Protein AF-A0A3P8NK07-F1 (afdb_monomer)

Radius of gyration: 82.99 Å; Cα contacts (8 Å, |Δi|>4): 284; chains: 1; bounding box: 138×85×210 Å

Nearest PDB structures (foldseek):
  5mgs-assembly1_A  TM=8.720E-01  e=1.879E-09  Homo sapiens
  2mti-assembly1_A  TM=8.263E-01  e=1.464E-09  Mus musculus
  1egg-assembly1_A  TM=6.324E-01  e=1.035E-06  Homo sapiens

pLDDT: mean 83.72, std 21.36, range [25.91, 98.62]

Solvent-accessible surface area (backbone atoms only — not comparable to full-atom values): 18720 Å² total; per-residue (Å²): 134,85,88,86,79,90,83,89,85,88,85,77,90,77,91,84,83,81,84,87,76,87,83,85,83,82,87,87,88,83,91,82,90,77,90,84,83,88,90,86,90,75,67,64,67,61,49,51,56,52,49,52,52,47,49,52,52,50,51,52,49,50,50,51,51,51,50,50,52,53,53,54,50,50,53,50,54,50,51,53,51,50,52,51,50,51,50,51,52,50,51,52,51,52,51,52,51,51,52,53,51,51,54,49,54,52,51,53,50,52,51,50,53,52,50,52,52,51,51,52,54,52,49,53,52,50,52,53,54,50,54,54,49,52,52,49,52,54,51,53,50,54,51,53,52,53,52,50,53,52,50,54,52,51,53,52,50,52,49,55,53,49,53,51,52,51,50,53,50,50,55,51,50,53,52,48,52,53,52,51,50,51,52,45,47,56,34,31,40,74,55,94,91,41,70,54,73,43,54,39,40,93,87,36,48,74,52,91,70,27,19,34,34,77,46,82,64,57,82,94,65,38,28,28,49,65,55,41,35,53,56,19,44,75,67,77,31,31,35,32,72,75,88,48,71,71,50,46,49,54,52,21,74,71,32,51,57,83,92,55,82,61,37,22,34,37,18,38,30,33,55,93,72,32,49,28,31,76,88,68,48,66,65,85,60,62,86,55,40,74,76,82,63,46,80,63,27,25,31,26,31,24,30,98,67,49,38,43,73,41,59,33,80,47,61,26,32,33,31,26,31,35,76,35,55,87,128

Secondary structure (DSSP, 8-state):
-----------------------------------------SSHHHHHHHHHHHHHHHHHHHHHHHHHHHHHHHHHHHHHHHHHHHHHHHHHHHHHHHHHHHHHHHHHHHHHHHHHHHHHHHHHHHHHHHHHHHHHHHHHHHHHHHHHHHHHHHHHHHHHHHHHHHHHHHHHHHHHHHHHHHHHHHHS-EETTEE---SS-TT-EEETTEEEEEE---GGG-B-HHHHHHHHHHTT-EEPPP-SHHHHHHHHHTSPPTTSS--EEEEEEEETTEEEETTSPBPS-GGGS-S---TTEEEEEETTTEEEEEETTS-BEEEEEEEPP--

Organism: Astatotilapia calliptera (NCBI:txid8154)

Mean predicted aligned error: 16.97 Å

InterPro domains:
  IPR001304 C-type lectin-like [PF00059] (221-322)
  IPR001304 C-type lectin-like [PS50041] (207-321)
  IPR001304 C-type lectin-like [SM00034] (200-321)
  IPR016186 C-type lectin-like/link domain superfamily [G3DSA:3.10.100.10] (193-326)
  IPR016187 C-type lectin fold [SSF56436] (190-324)
  IPR051379 C-type Lectin Receptor Immune Modulators [PTHR46746] (152-325)

Sequence (327 aa):
MYRTKMRKKSCLCQNIYGLNCISICLAPAEFLSDKKSNSRCRHYQQLACCLGTLCIILVLGIIAVSVYHVTSIHEIDETELNQLKENQTTLNAVNRNLTKLNNKLNSDNEDLKRNQTKLTLQMNNLTQVITVLEKNVTNLTAENQNLRGKNEELEAEKKNLTDQIQNMTTSWNELNVSRAQWSIDAYCPKTNNNRMCVVCQTGWLPFQSGCYAINNPKASEQKTWKGAQDDCIGKISDLAVVNNETEKSYISDNSWDSSGNNGYWIGLRVKDGNWKWVDGRNLTKSAWIPGSPTDGQCAISVTNQGFKSVSCSEQNRWICKKKALTL

Structure (mmCIF, N/CA/C/O backbone):
data_AF-A0A3P8NK07-F1
#
_entry.id   AF-A0A3P8NK07-F1
#
loop_
_atom_site.group_PDB
_atom_site.id
_atom_site.type_symbol
_atom_site.label_atom_id
_atom_site.label_alt_id
_atom_site.label_comp_id
_atom_site.label_asym_id
_atom_site.label_entity_id
_atom_site.label_seq_id
_atom_site.pdbx_PDB_ins_code
_atom_site.Cartn_x
_atom_site.Cartn_y
_atom_site.Cartn_z
_atom_site.occupancy
_atom_site.B_iso_or_equiv
_atom_site.auth_seq_id
_atom_site.auth_comp_id
_atom_site.auth_asym_id
_atom_site.auth_atom_id
_atom_site.pdbx_PDB_model_num
ATOM 1 N N . MET A 1 1 ? 40.013 66.547 -126.966 1.00 31.69 1 MET A N 1
ATOM 2 C CA . MET A 1 1 ? 41.332 67.161 -127.208 1.00 31.69 1 MET A CA 1
ATOM 3 C C . MET A 1 1 ? 42.336 66.020 -127.290 1.00 31.69 1 MET A C 1
ATOM 5 O O . MET A 1 1 ? 42.412 65.252 -126.349 1.00 31.69 1 MET A O 1
ATOM 9 N N . TYR A 1 2 ? 42.907 65.854 -128.487 1.00 29.77 2 TYR A N 1
ATOM 10 C CA . TYR A 1 2 ? 43.984 64.958 -128.952 1.00 29.77 2 TYR A CA 1
ATOM 11 C C . TYR A 1 2 ? 44.052 63.514 -128.407 1.00 29.77 2 TYR A C 1
ATOM 13 O O . TYR A 1 2 ? 44.501 63.282 -127.298 1.00 29.77 2 TYR A O 1
ATOM 21 N N . ARG A 1 3 ? 43.461 62.532 -129.121 1.00 28.73 3 ARG A N 1
ATOM 22 C CA . ARG A 1 3 ? 43.968 61.796 -130.327 1.00 28.73 3 ARG A CA 1
ATOM 23 C C . ARG A 1 3 ? 44.887 60.648 -129.874 1.00 28.73 3 ARG A C 1
ATOM 25 O O . ARG A 1 3 ? 45.830 60.904 -129.154 1.00 28.73 3 ARG A O 1
ATOM 32 N N . THR A 1 4 ? 44.723 59.377 -130.242 1.00 32.66 4 THR A N 1
ATOM 33 C CA . THR A 1 4 ? 44.137 58.697 -131.422 1.00 32.66 4 THR A CA 1
ATOM 34 C C . THR A 1 4 ? 44.337 57.183 -131.169 1.00 32.66 4 THR A C 1
ATOM 36 O O . THR A 1 4 ? 45.272 56.837 -130.466 1.00 32.66 4 THR A O 1
ATOM 39 N N . LYS A 1 5 ? 43.641 56.187 -131.722 1.00 33.59 5 LYS A N 1
ATOM 40 C CA . LYS A 1 5 ? 42.434 56.039 -132.544 1.00 33.59 5 LYS A CA 1
ATOM 41 C C . LYS A 1 5 ? 42.245 54.519 -132.697 1.00 33.59 5 LYS A C 1
ATOM 43 O O . LYS A 1 5 ? 43.207 53.801 -132.941 1.00 33.59 5 LYS A O 1
ATOM 48 N N . MET A 1 6 ? 41.008 54.054 -132.557 1.00 30.28 6 MET A N 1
ATOM 49 C CA . MET A 1 6 ? 40.580 52.678 -132.823 1.00 30.28 6 MET A CA 1
ATOM 50 C C . MET A 1 6 ? 40.957 52.185 -134.235 1.00 30.28 6 MET A C 1
ATOM 52 O O . MET A 1 6 ? 40.938 52.984 -135.172 1.00 30.28 6 MET A O 1
ATOM 56 N N . ARG A 1 7 ? 41.015 50.856 -134.428 1.00 34.28 7 ARG A N 1
ATOM 57 C CA . ARG A 1 7 ? 40.018 50.157 -135.271 1.00 34.28 7 ARG A CA 1
ATOM 58 C C . ARG A 1 7 ? 40.027 48.632 -135.092 1.00 34.28 7 ARG A C 1
ATOM 60 O O . ARG A 1 7 ? 41.043 47.971 -135.244 1.00 34.28 7 ARG A O 1
ATOM 67 N N . LYS A 1 8 ? 38.822 48.122 -134.822 1.00 33.59 8 LYS A N 1
ATOM 68 C CA . LYS A 1 8 ? 38.374 46.726 -134.885 1.00 33.59 8 LYS A CA 1
ATOM 69 C C . LYS A 1 8 ? 38.636 46.090 -136.258 1.00 33.59 8 LYS A C 1
ATOM 71 O O . LYS A 1 8 ? 38.416 46.748 -137.274 1.00 33.59 8 LYS A O 1
ATOM 76 N N . LYS A 1 9 ? 38.857 44.773 -136.267 1.00 33.59 9 LYS A N 1
ATOM 77 C CA . LYS A 1 9 ? 38.139 43.843 -137.155 1.00 33.59 9 LYS A CA 1
ATOM 78 C C . LYS A 1 9 ? 37.736 42.607 -136.345 1.00 33.59 9 LYS A C 1
ATOM 80 O O . LYS A 1 9 ? 38.588 41.886 -135.846 1.00 33.59 9 LYS A O 1
ATOM 85 N N . SER A 1 10 ? 36.429 42.420 -136.197 1.00 29.45 10 SER A N 1
ATOM 86 C CA . SER A 1 10 ? 35.802 41.144 -135.845 1.00 29.45 10 SER A CA 1
ATOM 87 C C . SER A 1 10 ? 35.473 40.390 -137.127 1.00 29.45 10 SER A C 1
ATOM 89 O O . SER A 1 10 ? 35.147 41.036 -138.121 1.00 29.45 10 SER A O 1
ATOM 91 N N . CYS A 1 11 ? 35.513 39.061 -137.050 1.00 27.70 11 CYS A N 1
ATOM 92 C CA . CYS A 1 11 ? 34.685 38.043 -137.722 1.00 27.70 11 CYS A CA 1
ATOM 93 C C . CYS A 1 11 ? 35.497 36.740 -137.706 1.00 27.70 11 CYS A C 1
ATOM 95 O O . CYS A 1 11 ? 36.707 36.800 -137.874 1.00 27.70 11 CYS A O 1
ATOM 97 N N . LEU A 1 12 ? 34.955 35.534 -137.626 1.00 26.11 12 LEU A N 1
ATOM 98 C CA . LEU A 1 12 ? 33.700 34.930 -137.171 1.00 26.11 12 LEU A CA 1
ATOM 99 C C . LEU A 1 12 ? 33.911 33.453 -137.547 1.00 26.11 12 LEU A C 1
ATOM 101 O O . LEU A 1 12 ? 34.461 33.206 -138.617 1.00 26.11 12 LEU A O 1
ATOM 105 N N . CYS A 1 13 ? 33.397 32.529 -136.730 1.00 25.91 13 CYS A N 1
ATOM 106 C CA . CYS A 1 13 ? 33.089 31.139 -137.101 1.00 25.91 13 CYS A CA 1
ATOM 107 C C . CYS A 1 13 ? 34.261 30.212 -137.495 1.00 25.91 13 CYS A C 1
ATOM 109 O O . CYS A 1 13 ? 35.259 30.623 -138.060 1.00 25.91 13 CYS A O 1
ATOM 111 N N . GLN A 1 14 ? 34.190 28.897 -137.336 1.00 29.14 14 GLN A N 1
ATOM 112 C CA . GLN A 1 14 ? 33.428 27.995 -136.475 1.00 29.14 14 GLN A CA 1
ATOM 113 C C . GLN A 1 14 ? 34.091 26.634 -136.722 1.00 29.14 14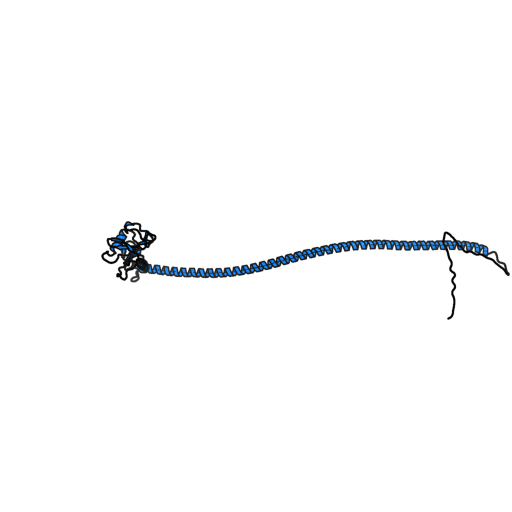 GLN A C 1
ATOM 115 O O . GLN A 1 14 ? 34.306 26.278 -137.871 1.00 29.14 14 GLN A O 1
ATOM 120 N N . ASN A 1 15 ? 34.432 25.943 -135.640 1.00 32.28 15 ASN A N 1
ATOM 121 C CA . ASN A 1 15 ? 34.181 24.528 -135.378 1.00 32.28 15 ASN A CA 1
ATOM 122 C C . ASN A 1 15 ? 34.405 23.457 -136.486 1.00 32.28 15 ASN A C 1
ATOM 124 O O . ASN A 1 15 ? 33.928 23.579 -137.607 1.00 32.28 15 ASN A O 1
ATOM 128 N N . ILE A 1 16 ? 34.896 22.303 -136.005 1.00 32.56 16 ILE A N 1
ATOM 129 C CA . ILE A 1 16 ? 34.606 20.920 -136.437 1.00 32.56 16 ILE A CA 1
ATOM 130 C C . ILE A 1 16 ? 35.770 20.118 -137.083 1.00 32.56 16 ILE A C 1
ATOM 132 O O . ILE A 1 16 ? 36.210 20.389 -138.190 1.00 32.56 16 ILE A O 1
ATOM 136 N N . TYR A 1 17 ? 36.152 19.057 -136.347 1.00 34.88 17 TYR A N 1
ATOM 137 C CA . TYR A 1 17 ? 36.877 17.811 -136.677 1.00 34.88 17 TYR A CA 1
ATOM 138 C C . TYR A 1 17 ? 38.249 17.859 -137.384 1.00 34.88 17 TYR A C 1
ATOM 140 O O . TYR A 1 17 ? 38.332 17.926 -138.602 1.00 34.88 17 TYR A O 1
ATOM 148 N N . GLY A 1 18 ? 39.302 17.560 -136.610 1.00 32.91 18 GLY A N 1
ATOM 149 C CA . GLY A 1 18 ? 40.494 16.851 -137.092 1.00 32.91 18 GLY A CA 1
ATOM 150 C C . GLY A 1 18 ? 41.602 17.701 -137.720 1.00 32.91 18 GLY A C 1
ATOM 151 O O . GLY A 1 18 ? 41.396 18.319 -138.751 1.00 32.91 18 GLY A O 1
ATOM 152 N N . LEU A 1 19 ? 42.798 17.571 -137.130 1.00 35.44 19 LEU A N 1
ATOM 153 C CA . LEU A 1 19 ? 44.128 17.740 -137.736 1.00 35.44 19 LEU A CA 1
ATOM 154 C C . LEU A 1 19 ? 44.501 19.089 -138.388 1.00 35.44 19 LEU A C 1
ATOM 156 O O . LEU A 1 19 ? 43.739 19.728 -139.099 1.00 35.44 19 LEU A O 1
ATOM 160 N N . ASN A 1 20 ? 45.800 19.385 -138.256 1.00 31.23 20 ASN A N 1
ATOM 161 C CA . ASN A 1 20 ? 46.577 20.375 -139.012 1.00 31.23 20 ASN A CA 1
ATOM 162 C C . ASN A 1 20 ? 46.378 21.835 -138.534 1.00 31.23 20 ASN A C 1
ATOM 164 O O . ASN A 1 20 ? 45.367 22.195 -137.958 1.00 31.23 20 ASN A O 1
ATOM 168 N N . CYS A 1 21 ? 47.351 22.737 -138.626 1.00 33.78 21 CYS A N 1
ATOM 169 C CA . CYS A 1 21 ? 48.326 22.872 -139.691 1.00 33.78 21 CYS A CA 1
ATOM 170 C C . CYS A 1 21 ? 49.707 23.274 -139.172 1.00 33.78 21 CYS A C 1
ATOM 172 O O . CYS A 1 21 ? 49.911 24.345 -138.602 1.00 33.78 21 CYS A O 1
ATOM 174 N N . ILE A 1 22 ? 50.667 22.416 -139.500 1.00 37.97 22 ILE A N 1
ATOM 175 C CA . ILE A 1 22 ? 52.021 22.798 -139.884 1.00 37.97 22 ILE A CA 1
ATOM 176 C C . ILE A 1 22 ? 51.903 23.921 -140.921 1.00 37.97 22 ILE A C 1
ATOM 178 O O . ILE A 1 22 ? 51.271 23.729 -141.958 1.00 37.97 22 ILE A O 1
ATOM 182 N N . SER A 1 23 ? 52.510 25.076 -140.655 1.00 31.78 23 SER A N 1
ATOM 183 C CA . SER A 1 23 ? 52.740 26.086 -141.688 1.00 31.78 23 SER A CA 1
ATOM 184 C C . SER A 1 23 ? 54.239 26.184 -141.929 1.00 31.78 23 SER A C 1
ATOM 186 O O . SER A 1 23 ? 54.960 26.972 -141.320 1.00 31.78 23 SER A O 1
ATOM 188 N N . ILE A 1 24 ? 54.697 25.268 -142.780 1.00 33.59 24 ILE A N 1
ATOM 189 C CA . ILE A 1 24 ? 55.920 25.379 -143.566 1.00 33.59 24 ILE A CA 1
ATOM 190 C C . ILE A 1 24 ? 55.559 26.263 -144.758 1.00 33.59 24 ILE A C 1
ATOM 192 O O . ILE A 1 24 ? 54.648 25.915 -145.503 1.00 33.59 24 ILE A O 1
ATOM 196 N N . CYS A 1 25 ? 56.302 27.344 -144.983 1.00 28.20 25 CYS A N 1
ATOM 197 C CA . CYS A 1 25 ? 56.352 27.995 -146.289 1.00 28.20 25 CYS A CA 1
ATOM 198 C C . CYS A 1 25 ? 57.812 28.260 -146.659 1.00 28.20 25 CYS A C 1
ATOM 200 O O . CYS A 1 25 ? 58.529 28.993 -145.980 1.00 28.20 25 CYS A O 1
ATOM 202 N N . LEU A 1 26 ? 58.226 27.604 -147.739 1.00 29.30 26 LEU A N 1
ATOM 203 C CA . LEU A 1 26 ? 59.499 27.727 -148.437 1.00 29.30 26 LEU A CA 1
ATOM 204 C C . LEU A 1 26 ? 59.388 28.770 -149.561 1.00 29.30 26 LEU A C 1
ATOM 206 O O . LEU A 1 26 ? 58.441 28.693 -150.338 1.00 29.30 26 LEU A O 1
ATOM 210 N N . ALA A 1 27 ? 60.452 29.581 -149.694 1.00 35.19 27 ALA A N 1
ATOM 211 C CA . ALA A 1 27 ? 61.064 30.083 -150.944 1.00 35.19 27 ALA A CA 1
ATOM 212 C C . ALA A 1 27 ? 60.259 31.099 -151.811 1.00 35.19 27 ALA A C 1
ATOM 214 O O . ALA A 1 27 ? 59.040 31.153 -151.684 1.00 35.19 27 ALA A O 1
ATOM 215 N N . PRO A 1 28 ? 60.894 31.905 -152.708 1.00 45.16 28 PRO A N 1
ATOM 216 C CA . PRO A 1 28 ? 62.184 31.671 -153.375 1.00 45.16 28 PRO A CA 1
ATOM 217 C C . PRO A 1 28 ? 63.163 32.867 -153.478 1.00 45.16 28 PRO A C 1
ATOM 219 O O . PRO A 1 28 ? 62.985 33.923 -152.882 1.00 45.16 28 PRO A O 1
ATOM 222 N N . ALA A 1 29 ? 64.258 32.584 -154.189 1.00 31.56 29 ALA A N 1
ATOM 223 C CA . ALA A 1 29 ? 65.534 33.280 -154.327 1.00 31.56 29 ALA A CA 1
ATOM 224 C C . ALA A 1 29 ? 65.579 34.454 -155.328 1.00 31.56 29 ALA A C 1
ATOM 226 O O . ALA A 1 29 ? 64.783 34.483 -156.256 1.00 31.56 29 ALA A O 1
ATOM 227 N N . GLU A 1 30 ? 66.612 35.305 -155.195 1.00 29.86 30 GLU A N 1
ATOM 228 C CA . GLU A 1 30 ? 67.477 35.859 -156.271 1.00 29.86 30 GLU A CA 1
ATOM 229 C C . GLU A 1 30 ? 68.719 36.527 -155.614 1.00 29.86 30 GLU A C 1
ATOM 231 O O . GLU A 1 30 ? 68.569 37.298 -154.671 1.00 29.86 30 GLU A O 1
ATOM 236 N N . PHE A 1 31 ? 69.945 35.995 -155.792 1.00 28.88 31 PHE A N 1
ATOM 237 C CA . PHE A 1 31 ? 71.015 36.389 -156.752 1.00 28.88 31 PHE A CA 1
ATOM 238 C C . PHE A 1 31 ? 71.551 37.829 -156.523 1.00 28.88 31 PHE A C 1
ATOM 240 O O . PHE A 1 31 ? 70.792 38.780 -156.604 1.00 28.88 31 PHE A O 1
ATOM 247 N N . LEU A 1 32 ? 72.820 38.098 -156.169 1.00 28.72 32 LEU A N 1
ATOM 248 C CA . LEU A 1 32 ? 74.097 37.828 -156.865 1.00 28.72 32 LEU A CA 1
ATOM 249 C C . LEU A 1 32 ? 75.285 37.966 -155.876 1.00 28.72 32 LEU A C 1
ATOM 251 O O . LEU A 1 32 ? 75.319 38.924 -155.114 1.00 28.72 32 LEU A O 1
ATOM 255 N N . SER A 1 33 ? 76.210 36.992 -155.829 1.00 34.22 33 SER A N 1
ATOM 256 C CA . SER A 1 33 ? 77.606 37.058 -156.350 1.00 34.22 33 SER A CA 1
ATOM 257 C C . SER A 1 33 ? 78.591 37.621 -155.303 1.00 34.22 33 SER A C 1
ATOM 259 O O . SER A 1 33 ? 78.265 38.566 -154.608 1.00 34.22 33 SER A O 1
ATOM 261 N N . ASP A 1 34 ? 79.806 37.122 -155.069 1.00 33.38 34 ASP A N 1
ATOM 262 C CA . ASP A 1 34 ? 80.769 36.386 -155.896 1.00 33.38 34 ASP A CA 1
ATOM 263 C C . ASP A 1 34 ? 81.844 35.723 -154.989 1.00 33.38 34 ASP A C 1
ATOM 265 O O . ASP A 1 34 ? 82.076 36.233 -153.898 1.00 33.38 34 ASP A O 1
ATOM 269 N N . LYS A 1 35 ? 82.537 34.682 -155.505 1.00 37.25 35 LYS A N 1
ATOM 270 C CA . LYS A 1 35 ? 83.959 34.273 -155.276 1.00 37.25 35 LYS A CA 1
ATOM 271 C C . LYS A 1 35 ? 84.512 34.183 -153.841 1.00 37.25 35 LYS A C 1
ATOM 273 O O . LYS A 1 35 ? 84.359 35.064 -153.022 1.00 37.25 35 LYS A O 1
ATOM 278 N N . LYS A 1 36 ? 85.384 33.257 -153.445 1.00 35.47 36 LYS A N 1
ATOM 279 C CA . LYS A 1 36 ? 86.287 32.222 -154.002 1.00 35.47 36 LYS A CA 1
ATOM 280 C C . LYS A 1 36 ? 86.897 31.661 -152.690 1.00 35.47 36 LYS A C 1
ATOM 282 O O . LYS A 1 36 ? 87.102 32.424 -151.759 1.00 35.47 36 LYS A O 1
ATOM 287 N N . SER A 1 37 ? 87.245 30.406 -152.469 1.00 32.84 37 SER A N 1
ATOM 288 C CA . SER A 1 37 ? 88.205 29.606 -153.207 1.00 32.84 37 SER A CA 1
ATOM 289 C C . SER A 1 37 ? 88.425 28.320 -152.408 1.00 32.84 37 SER A C 1
ATOM 291 O O . SER A 1 37 ? 88.439 28.304 -151.182 1.00 32.84 37 SER A O 1
ATOM 293 N N . ASN A 1 38 ? 88.659 27.274 -153.175 1.00 35.78 38 ASN A N 1
ATOM 294 C CA . ASN A 1 38 ? 88.956 25.894 -152.858 1.00 35.78 38 ASN A CA 1
ATOM 295 C C . ASN A 1 38 ? 90.268 25.670 -152.061 1.00 35.78 38 ASN A C 1
ATOM 297 O O . ASN A 1 38 ? 91.251 26.387 -152.254 1.00 35.78 38 ASN A O 1
ATOM 301 N N . SER A 1 39 ? 90.282 24.569 -151.294 1.00 35.44 39 SER A N 1
ATOM 302 C CA . SER A 1 39 ? 91.393 23.618 -151.059 1.00 35.44 39 SER A CA 1
ATOM 303 C C . SER A 1 39 ? 91.834 23.382 -149.599 1.00 35.44 39 SER A C 1
ATOM 305 O O . SER A 1 39 ? 92.658 24.093 -149.027 1.00 35.44 39 SER A O 1
ATOM 307 N N . ARG A 1 40 ? 91.336 22.275 -149.024 1.00 39.72 40 ARG A N 1
ATOM 308 C CA . ARG A 1 40 ? 92.156 21.185 -148.446 1.00 39.72 40 ARG A CA 1
ATOM 309 C C . ARG A 1 40 ? 91.257 20.025 -147.993 1.00 39.72 40 ARG A C 1
ATOM 311 O O . ARG A 1 40 ? 90.775 19.960 -146.868 1.00 39.72 40 ARG A O 1
ATOM 318 N N . CYS A 1 41 ? 91.031 19.110 -148.931 1.00 50.84 41 CYS A N 1
ATOM 319 C CA . CYS A 1 41 ? 90.264 17.878 -148.799 1.00 50.84 41 CYS A CA 1
ATOM 320 C C . CYS A 1 41 ? 91.224 16.705 -148.517 1.00 50.84 41 CYS A C 1
ATOM 322 O O . CYS A 1 41 ? 91.999 16.346 -149.400 1.00 50.84 41 CYS A O 1
ATOM 324 N N . ARG A 1 42 ? 91.206 16.159 -147.288 1.00 49.91 42 ARG A N 1
ATOM 325 C CA . ARG A 1 42 ? 91.545 14.749 -146.952 1.00 49.91 42 ARG A CA 1
ATOM 326 C C . ARG A 1 42 ? 91.405 14.410 -145.461 1.00 49.91 42 ARG A C 1
ATOM 328 O O . ARG A 1 42 ? 91.187 13.252 -145.141 1.00 49.91 42 ARG A O 1
ATOM 335 N N . HIS A 1 43 ? 91.433 15.394 -144.557 1.00 51.19 43 HIS A N 1
ATOM 336 C CA . HIS A 1 43 ? 91.249 15.155 -143.112 1.00 51.19 43 HIS A CA 1
ATOM 337 C C . HIS A 1 43 ? 89.784 15.233 -142.634 1.00 51.19 43 HIS A C 1
ATOM 339 O O . HIS A 1 43 ? 89.431 14.619 -141.632 1.00 51.19 43 HIS A O 1
ATOM 345 N N . TYR A 1 44 ? 88.900 15.918 -143.369 1.00 52.00 44 TYR A N 1
ATOM 346 C CA . TYR A 1 44 ? 87.518 16.187 -142.933 1.00 52.00 44 TYR A CA 1
ATOM 347 C C . TYR A 1 44 ? 86.576 14.967 -143.011 1.00 52.00 44 TYR A C 1
ATOM 349 O O . TYR A 1 44 ? 85.582 14.896 -142.295 1.00 52.00 44 TYR A O 1
ATOM 357 N N . GLN A 1 45 ? 86.898 13.973 -143.846 1.00 54.47 45 GLN A N 1
ATOM 358 C CA . GLN A 1 45 ? 86.040 12.804 -144.089 1.00 54.47 45 GLN A CA 1
ATOM 359 C C . GLN A 1 45 ? 86.159 11.739 -142.978 1.00 54.47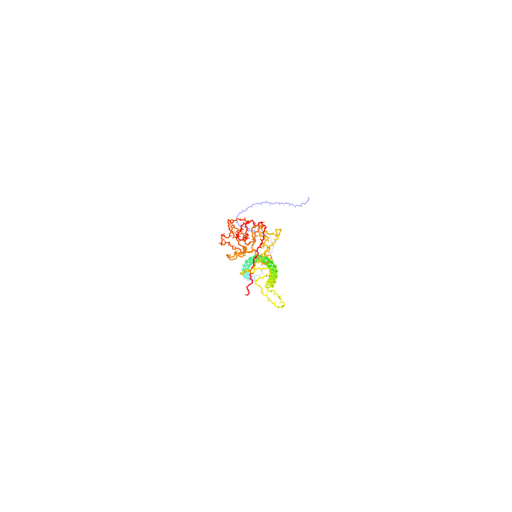 45 GLN A C 1
ATOM 361 O O . GLN A 1 45 ? 85.164 11.122 -142.611 1.00 54.47 45 GLN A O 1
ATOM 366 N N . GLN A 1 46 ? 87.343 11.592 -142.368 1.00 54.78 46 GLN A N 1
ATOM 367 C CA . GLN A 1 46 ? 87.523 10.826 -141.125 1.00 54.78 46 GLN A CA 1
ATOM 368 C C . GLN A 1 46 ? 86.933 11.567 -139.917 1.00 54.78 46 GLN A C 1
ATOM 370 O O . GLN A 1 46 ? 86.330 10.942 -139.050 1.00 54.78 46 GLN A O 1
ATOM 375 N N . LEU A 1 47 ? 87.024 12.902 -139.893 1.00 56.81 47 LEU A N 1
ATOM 376 C CA . LEU A 1 47 ? 86.412 13.729 -138.849 1.00 56.81 47 LEU A CA 1
ATOM 377 C C . LEU A 1 47 ? 84.879 13.604 -138.835 1.00 56.81 47 LEU A C 1
ATOM 379 O O . LEU A 1 47 ? 84.307 13.475 -137.760 1.00 56.81 47 LEU A O 1
ATOM 383 N N . ALA A 1 48 ? 84.212 13.565 -139.994 1.00 61.28 48 ALA A N 1
ATOM 384 C CA . ALA A 1 48 ? 82.750 13.482 -140.085 1.00 61.28 48 ALA A CA 1
ATOM 385 C C . ALA A 1 48 ? 82.159 12.129 -139.625 1.00 61.28 48 ALA A C 1
ATOM 387 O O . ALA A 1 48 ? 81.149 12.119 -138.923 1.00 61.28 48 ALA A O 1
ATOM 388 N N . CYS A 1 49 ? 82.791 10.991 -139.951 1.00 60.22 49 CYS A N 1
ATOM 389 C CA . CYS A 1 49 ? 82.375 9.678 -139.430 1.00 60.22 49 CYS A CA 1
ATOM 390 C C . CYS A 1 49 ? 82.630 9.556 -137.924 1.00 60.22 49 CYS A C 1
ATOM 392 O O . CYS A 1 49 ? 81.765 9.060 -137.206 1.00 60.22 49 CYS A O 1
ATOM 394 N N . CYS A 1 50 ? 83.773 10.053 -137.441 1.00 62.91 50 CYS A N 1
ATOM 395 C CA . CYS A 1 50 ? 84.082 10.073 -136.013 1.00 62.91 50 CYS A CA 1
ATOM 396 C C . CYS A 1 50 ? 83.147 11.000 -135.229 1.00 62.91 50 CYS A C 1
ATOM 398 O O . CYS A 1 50 ? 82.771 10.655 -134.119 1.00 62.91 50 CYS A O 1
ATOM 400 N N . LEU A 1 51 ? 82.732 12.139 -135.796 1.00 67.25 51 LEU A N 1
ATOM 401 C CA . LEU A 1 51 ? 81.764 13.062 -135.189 1.00 67.25 51 LEU A CA 1
ATOM 402 C C . LEU A 1 51 ? 80.345 12.477 -135.154 1.00 67.25 51 LEU A C 1
ATOM 404 O O . LEU A 1 51 ? 79.643 12.653 -134.163 1.00 67.25 51 LEU A O 1
ATOM 408 N N . GLY A 1 52 ? 79.928 11.752 -136.197 1.00 72.81 52 GLY A N 1
ATOM 409 C CA . GLY A 1 52 ? 78.629 11.073 -136.231 1.00 72.81 52 GLY A CA 1
ATOM 410 C C . GLY A 1 52 ? 78.528 9.937 -135.211 1.00 72.81 52 GLY A C 1
ATOM 411 O O . GLY A 1 52 ? 77.537 9.846 -134.486 1.00 72.81 52 GLY A O 1
ATOM 412 N N . THR A 1 53 ? 79.570 9.108 -135.092 1.00 73.00 53 THR A N 1
ATOM 413 C CA . THR A 1 53 ? 79.625 8.059 -134.063 1.00 73.00 53 THR A CA 1
ATOM 414 C C . THR A 1 53 ? 79.766 8.649 -132.663 1.00 73.00 53 THR A C 1
ATOM 416 O O . THR A 1 53 ? 79.102 8.164 -131.750 1.00 73.00 53 THR A O 1
ATOM 419 N N . LEU A 1 54 ? 80.522 9.742 -132.492 1.00 78.12 54 LEU A N 1
ATOM 420 C CA . LEU A 1 54 ? 80.556 10.499 -131.236 1.00 78.12 54 LEU A CA 1
ATOM 421 C C . LEU A 1 54 ? 79.173 11.022 -130.854 1.00 78.12 54 LEU A C 1
ATOM 423 O O . LEU A 1 54 ? 78.777 10.857 -129.709 1.00 78.12 54 LEU A O 1
ATOM 427 N N . CYS A 1 55 ? 78.418 11.605 -131.786 1.00 77.94 55 CYS A N 1
ATOM 428 C CA . CYS A 1 55 ? 77.063 12.083 -131.511 1.00 77.94 55 CYS A CA 1
ATOM 429 C C . CYS A 1 55 ? 76.126 10.949 -131.085 1.00 77.94 55 CYS A C 1
ATOM 431 O O . CYS A 1 55 ? 75.372 11.122 -130.136 1.00 77.94 55 CYS A O 1
ATOM 433 N N . ILE A 1 56 ? 76.183 9.779 -131.729 1.00 80.62 56 ILE A N 1
ATOM 434 C CA . ILE A 1 56 ? 75.345 8.632 -131.342 1.00 80.62 56 ILE A CA 1
ATOM 435 C C . ILE A 1 56 ? 75.746 8.103 -129.959 1.00 80.62 56 ILE A C 1
ATOM 437 O O . ILE A 1 56 ? 74.875 7.848 -129.132 1.00 80.62 56 ILE A O 1
ATOM 441 N N . ILE A 1 57 ? 77.046 7.993 -129.673 1.00 81.94 57 ILE A N 1
ATOM 442 C CA . ILE A 1 57 ? 77.546 7.567 -128.358 1.00 81.94 57 ILE A CA 1
ATOM 443 C C . ILE A 1 57 ? 77.162 8.584 -127.276 1.00 81.94 57 ILE A C 1
ATOM 445 O O . ILE A 1 57 ? 76.737 8.191 -126.194 1.00 81.94 57 ILE A O 1
ATOM 449 N N . LEU A 1 58 ? 77.249 9.884 -127.569 1.00 83.94 58 LEU A N 1
ATOM 450 C CA . LEU A 1 58 ? 76.836 10.948 -126.655 1.00 83.94 58 LEU A CA 1
ATOM 451 C C . LEU A 1 58 ? 75.328 10.926 -126.407 1.00 83.94 58 LEU A C 1
ATOM 453 O O . LEU A 1 58 ? 74.909 11.037 -125.263 1.00 83.94 58 LEU A O 1
ATOM 457 N N . VAL A 1 59 ? 74.508 10.733 -127.441 1.00 83.31 59 VAL A N 1
ATOM 458 C CA . VAL A 1 59 ? 73.048 10.637 -127.293 1.00 83.31 59 VAL A CA 1
ATOM 459 C C . VAL A 1 59 ? 72.659 9.391 -126.500 1.00 83.31 59 VAL A C 1
ATOM 461 O O . VAL A 1 59 ? 71.849 9.494 -125.584 1.00 83.31 59 VAL A O 1
ATOM 464 N N . LEU A 1 60 ? 73.261 8.231 -126.774 1.00 84.31 60 LEU A N 1
ATOM 465 C CA . LEU A 1 60 ? 73.026 7.013 -125.992 1.00 84.31 60 LEU A CA 1
ATOM 466 C C . LEU A 1 60 ? 73.512 7.160 -124.545 1.00 84.31 60 LEU A C 1
ATOM 468 O O . LEU A 1 60 ? 72.831 6.705 -123.632 1.00 84.31 60 LEU A O 1
ATOM 472 N N . GLY A 1 61 ? 74.638 7.843 -124.326 1.00 84.00 61 GLY A N 1
ATOM 473 C CA . GLY A 1 61 ? 75.136 8.187 -122.996 1.00 84.00 61 GLY A CA 1
ATOM 474 C C . GLY A 1 61 ? 74.183 9.114 -122.241 1.00 84.00 61 GLY A C 1
ATOM 475 O O . GLY A 1 61 ? 73.866 8.848 -121.088 1.00 84.00 61 GLY A O 1
ATOM 476 N N . ILE A 1 62 ? 73.655 10.151 -122.896 1.00 83.88 62 ILE A N 1
ATOM 477 C CA . ILE A 1 62 ? 72.662 11.063 -122.312 1.00 83.88 62 ILE A CA 1
ATOM 478 C C . ILE A 1 62 ? 71.367 10.318 -121.991 1.00 83.88 62 ILE A C 1
ATOM 480 O O . ILE A 1 62 ? 70.824 10.511 -120.909 1.00 83.88 62 ILE A O 1
ATOM 484 N N . ILE A 1 63 ? 70.877 9.454 -122.884 1.00 83.88 63 ILE A N 1
ATOM 485 C CA . ILE A 1 63 ? 69.676 8.646 -122.636 1.00 83.88 63 ILE A CA 1
ATOM 486 C C . ILE A 1 63 ? 69.916 7.689 -121.466 1.00 83.88 63 ILE A C 1
ATOM 488 O O . ILE A 1 63 ? 69.082 7.628 -120.572 1.00 83.88 63 ILE A O 1
ATOM 492 N N . ALA A 1 64 ? 71.058 7.000 -121.414 1.00 84.06 64 ALA A N 1
ATOM 493 C CA . ALA A 1 64 ? 71.397 6.100 -120.313 1.00 84.06 64 ALA A CA 1
ATOM 494 C C . ALA A 1 64 ? 71.495 6.840 -118.970 1.00 84.06 64 ALA A C 1
ATOM 496 O O . ALA A 1 64 ? 70.934 6.385 -117.978 1.00 84.06 64 ALA A O 1
ATOM 497 N N . VAL A 1 65 ? 72.141 8.010 -118.948 1.00 85.56 65 VAL A N 1
ATOM 498 C CA . VAL A 1 65 ? 72.233 8.881 -117.764 1.00 85.56 65 VAL A CA 1
ATOM 499 C C . VAL A 1 65 ? 70.856 9.406 -117.357 1.00 85.56 65 VAL A C 1
ATOM 501 O O . VAL A 1 65 ? 70.521 9.405 -116.177 1.00 85.56 65 VAL A O 1
ATOM 504 N N . SER A 1 66 ? 70.02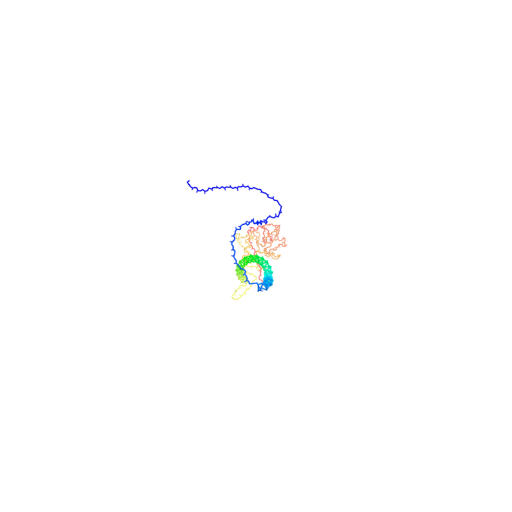7 9.804 -118.322 1.00 82.62 66 SER A N 1
ATOM 505 C CA . SER A 1 66 ? 68.665 10.282 -118.062 1.00 82.62 66 SER A CA 1
ATOM 506 C C . SER A 1 66 ? 67.783 9.169 -117.499 1.00 82.62 66 SER A C 1
ATOM 508 O O . SER A 1 66 ? 67.072 9.396 -116.527 1.00 82.62 66 SER A O 1
ATOM 510 N N . VAL A 1 67 ? 67.858 7.957 -118.058 1.00 84.31 67 VAL A N 1
ATOM 511 C CA . VAL A 1 67 ? 67.136 6.783 -117.551 1.00 84.31 67 VAL A CA 1
ATOM 512 C C . VAL A 1 67 ? 67.619 6.430 -116.148 1.00 84.31 67 VAL A C 1
ATOM 514 O O . VAL A 1 67 ? 66.781 6.281 -115.271 1.00 84.31 67 VAL A O 1
ATOM 517 N N . TYR A 1 68 ? 68.934 6.390 -115.909 1.00 82.19 68 TYR A N 1
ATOM 518 C CA . TYR A 1 68 ? 69.509 6.119 -114.589 1.00 82.19 68 TYR A CA 1
ATOM 519 C C . TYR A 1 68 ? 69.045 7.133 -113.534 1.00 82.19 68 TYR A C 1
ATOM 521 O O . TYR A 1 68 ? 68.588 6.743 -112.463 1.00 82.19 68 TYR A O 1
ATOM 529 N N . HIS A 1 69 ? 69.089 8.433 -113.844 1.00 81.12 69 HIS A N 1
ATOM 530 C CA . HIS A 1 69 ? 68.596 9.463 -112.929 1.00 81.12 69 HIS A CA 1
ATOM 531 C C . HIS A 1 69 ? 67.093 9.340 -112.671 1.00 81.12 69 HIS A C 1
ATOM 533 O O . HIS A 1 69 ? 66.682 9.445 -111.521 1.00 81.12 69 HIS A O 1
ATOM 539 N N . VAL A 1 70 ? 66.276 9.082 -113.697 1.00 81.44 70 VAL A N 1
ATOM 540 C CA . VAL A 1 70 ? 64.827 8.895 -113.522 1.00 81.44 70 VAL A CA 1
ATOM 541 C C . VAL A 1 70 ? 64.529 7.655 -112.678 1.00 81.44 70 VAL A C 1
ATOM 543 O O . VAL A 1 70 ? 63.702 7.737 -111.777 1.00 81.44 70 VAL A O 1
ATOM 546 N N . THR A 1 71 ? 65.216 6.532 -112.904 1.00 78.81 71 THR A N 1
ATOM 547 C CA . THR A 1 71 ? 65.008 5.307 -112.119 1.00 78.81 71 THR A CA 1
ATOM 548 C C . THR A 1 71 ? 65.486 5.453 -110.677 1.00 78.81 71 THR A C 1
ATOM 550 O O . THR A 1 71 ? 64.762 5.056 -109.775 1.00 78.81 71 THR A O 1
ATOM 553 N N . SER A 1 72 ? 66.647 6.073 -110.433 1.00 76.31 72 SER A N 1
ATOM 554 C CA . SER A 1 72 ? 67.155 6.283 -109.068 1.00 76.31 72 SER A CA 1
ATOM 555 C C . SER A 1 72 ? 66.339 7.312 -108.281 1.00 76.31 72 SER A C 1
ATOM 557 O O . SER A 1 72 ? 66.145 7.138 -107.084 1.00 76.31 72 SER A O 1
ATOM 559 N N . ILE A 1 73 ? 65.834 8.369 -108.930 1.00 76.06 73 ILE A N 1
ATOM 560 C CA . ILE A 1 73 ? 64.902 9.315 -108.292 1.00 76.06 73 ILE A CA 1
ATOM 561 C C . ILE A 1 73 ? 63.577 8.613 -107.977 1.00 76.06 73 ILE A C 1
ATOM 563 O O . ILE A 1 73 ? 63.056 8.774 -106.879 1.00 76.06 73 ILE A O 1
ATOM 567 N N . HIS A 1 74 ? 63.062 7.790 -108.897 1.00 79.25 74 HIS A N 1
ATOM 568 C CA . HIS A 1 74 ? 61.829 7.039 -108.670 1.00 79.25 74 HIS A CA 1
ATOM 569 C C . HIS A 1 74 ? 61.953 6.050 -107.499 1.00 79.25 74 HIS A C 1
ATOM 571 O O . HIS A 1 74 ? 61.026 5.943 -106.703 1.00 79.25 74 HIS A O 1
ATOM 577 N N . GLU A 1 75 ? 63.105 5.390 -107.355 1.00 76.50 75 GLU A N 1
ATOM 578 C CA . GLU A 1 75 ? 63.393 4.453 -106.261 1.00 76.50 75 GLU A CA 1
ATOM 579 C C . GLU A 1 75 ? 63.488 5.160 -104.889 1.00 76.50 75 GLU A C 1
ATOM 581 O O . GLU A 1 75 ? 62.994 4.639 -103.885 1.00 76.50 75 GLU A O 1
ATOM 586 N N . ILE A 1 76 ? 64.042 6.382 -104.835 1.00 78.31 76 ILE A N 1
ATOM 587 C CA . ILE A 1 76 ? 64.058 7.218 -103.617 1.00 78.31 76 ILE A CA 1
ATOM 588 C C . ILE A 1 76 ? 62.637 7.687 -103.256 1.00 78.31 76 ILE A C 1
ATOM 590 O O . ILE A 1 76 ? 62.211 7.489 -102.116 1.00 78.31 76 ILE A O 1
ATOM 594 N N . ASP A 1 77 ? 61.883 8.226 -104.222 1.00 82.38 77 ASP A N 1
ATOM 595 C CA . ASP A 1 77 ? 60.496 8.678 -104.020 1.00 82.38 77 ASP A CA 1
ATOM 596 C C . ASP A 1 77 ? 59.579 7.522 -103.574 1.00 82.38 77 ASP A C 1
ATOM 598 O O . ASP A 1 77 ? 58.712 7.696 -102.714 1.00 82.38 77 ASP A O 1
ATOM 602 N N . GLU A 1 78 ? 59.769 6.315 -104.118 1.00 85.62 78 GLU A N 1
ATOM 603 C CA . GLU A 1 78 ? 59.008 5.123 -103.732 1.00 85.62 78 GLU A CA 1
ATOM 604 C C . GLU A 1 78 ? 59.341 4.666 -102.302 1.00 85.62 78 GLU A C 1
ATOM 606 O O . GLU A 1 78 ? 58.443 4.280 -101.545 1.00 85.62 78 GLU A O 1
ATOM 611 N N . THR A 1 79 ? 60.608 4.770 -101.890 1.00 86.56 79 THR A N 1
ATOM 612 C CA . THR A 1 79 ? 61.051 4.421 -100.532 1.00 86.56 79 THR A CA 1
ATOM 613 C C . THR A 1 79 ? 60.481 5.385 -99.487 1.00 86.56 79 THR A C 1
ATOM 615 O O . THR A 1 79 ? 59.918 4.935 -98.483 1.00 86.56 79 THR A O 1
ATOM 618 N N . GLU A 1 80 ? 60.549 6.700 -99.728 1.00 89.38 80 GLU A N 1
ATOM 619 C CA . GLU A 1 80 ? 59.946 7.712 -98.845 1.00 89.38 80 GLU A CA 1
ATOM 620 C C . GLU A 1 80 ? 58.418 7.569 -98.780 1.00 89.38 80 GLU A C 1
ATOM 622 O O . GLU A 1 80 ? 57.824 7.627 -97.698 1.00 89.38 80 GLU A O 1
ATOM 627 N N . LEU A 1 81 ? 57.769 7.297 -99.917 1.00 89.44 81 LEU A N 1
ATOM 628 C CA . LEU A 1 81 ? 56.330 7.046 -99.979 1.00 89.44 81 LEU A CA 1
ATOM 629 C C . LEU A 1 81 ? 55.926 5.808 -99.164 1.00 89.44 81 LEU A C 1
ATOM 631 O O . LEU A 1 81 ? 54.886 5.823 -98.498 1.00 89.44 81 LEU A O 1
ATOM 635 N N . ASN A 1 82 ? 56.725 4.741 -99.198 1.00 88.88 82 ASN A N 1
ATOM 636 C CA . ASN A 1 82 ? 56.468 3.527 -98.424 1.00 88.88 82 ASN A CA 1
ATOM 637 C C . ASN A 1 82 ? 56.661 3.758 -96.915 1.00 88.88 82 ASN A C 1
ATOM 639 O O . ASN A 1 82 ? 55.791 3.364 -96.136 1.00 88.88 82 ASN A O 1
ATOM 643 N N . GLN A 1 83 ? 57.700 4.492 -96.496 1.00 92.75 83 GLN A N 1
ATOM 644 C CA . GLN A 1 83 ? 57.882 4.888 -95.090 1.00 92.75 83 GLN A CA 1
ATOM 645 C C . GLN A 1 83 ? 56.748 5.791 -94.583 1.00 92.75 83 GLN A C 1
ATOM 647 O O . GLN A 1 83 ? 56.234 5.600 -93.479 1.00 92.75 83 GLN A O 1
ATOM 652 N N . LEU A 1 84 ? 56.302 6.758 -95.392 1.00 92.38 84 LEU A N 1
ATOM 653 C CA . LEU A 1 84 ? 55.163 7.616 -95.058 1.00 92.38 84 LEU A CA 1
ATOM 654 C C . LEU A 1 84 ? 53.864 6.812 -94.918 1.00 92.38 84 LEU A C 1
ATOM 656 O O . LEU A 1 84 ? 53.083 7.069 -93.999 1.00 92.38 84 LEU A O 1
ATOM 660 N N . LYS A 1 85 ? 53.642 5.807 -95.775 1.00 93.56 85 LYS A N 1
ATOM 661 C CA . LYS A 1 85 ? 52.503 4.883 -95.644 1.00 93.56 85 LYS A CA 1
ATOM 662 C C . LYS A 1 85 ? 52.576 4.082 -94.343 1.00 93.56 85 LYS A C 1
ATOM 664 O O . LYS A 1 85 ? 51.573 4.020 -93.631 1.00 93.56 85 LYS A O 1
ATOM 669 N N . GLU A 1 86 ? 53.730 3.518 -93.990 1.00 94.12 86 GLU A N 1
ATOM 670 C CA . GLU A 1 86 ? 53.909 2.785 -92.726 1.00 94.12 86 GLU A CA 1
ATOM 671 C C . GLU A 1 86 ? 53.670 3.681 -91.505 1.00 94.12 86 GLU A C 1
ATOM 673 O O . GLU A 1 86 ? 52.895 3.326 -90.608 1.00 94.12 86 GLU A O 1
ATOM 678 N N . ASN A 1 87 ? 54.231 4.890 -91.504 1.00 94.62 87 ASN A N 1
ATOM 679 C CA . ASN A 1 87 ? 54.005 5.879 -90.452 1.00 94.62 87 ASN A CA 1
ATOM 680 C C . ASN A 1 87 ? 52.523 6.254 -90.334 1.00 94.62 87 ASN A C 1
ATOM 682 O O . ASN A 1 87 ? 51.982 6.277 -89.227 1.00 94.62 87 ASN A O 1
ATOM 686 N N . GLN A 1 88 ? 51.829 6.464 -91.457 1.00 95.62 88 GLN A N 1
ATOM 687 C CA . GLN A 1 88 ? 50.392 6.734 -91.457 1.00 95.62 88 GLN A CA 1
ATOM 688 C C . GLN A 1 88 ? 49.594 5.556 -90.882 1.00 95.62 88 GLN A C 1
ATOM 690 O O . GLN A 1 88 ? 48.650 5.765 -90.116 1.00 95.62 88 GLN A O 1
ATOM 695 N N . THR A 1 89 ? 49.955 4.310 -91.211 1.00 95.56 89 THR A N 1
ATOM 696 C CA . THR A 1 89 ? 49.283 3.127 -90.646 1.00 95.56 89 THR A CA 1
ATOM 697 C C . THR A 1 89 ? 49.519 2.987 -89.143 1.00 95.56 89 THR A C 1
ATOM 699 O O . THR A 1 89 ? 48.565 2.728 -88.403 1.00 95.56 89 THR A O 1
ATOM 702 N N . THR A 1 90 ? 50.743 3.245 -88.680 1.00 96.06 90 THR A N 1
ATOM 703 C CA . THR A 1 90 ? 51.110 3.231 -87.259 1.00 96.06 90 THR A CA 1
ATOM 704 C C . THR A 1 90 ? 50.364 4.323 -86.497 1.00 96.06 90 THR A C 1
ATOM 706 O O . THR A 1 90 ? 49.730 4.042 -85.479 1.00 96.06 90 THR A O 1
ATOM 709 N N . LEU A 1 91 ? 50.339 5.549 -87.027 1.00 96.69 91 LEU A N 1
ATOM 710 C CA . LEU A 1 91 ? 49.595 6.671 -86.455 1.00 96.69 91 LEU A CA 1
ATOM 711 C C . LEU A 1 91 ? 48.096 6.359 -86.363 1.00 96.69 91 LEU A C 1
ATOM 713 O O . LEU A 1 91 ? 47.475 6.576 -85.323 1.00 96.69 91 LEU A O 1
ATOM 717 N N . ASN A 1 92 ? 47.519 5.775 -87.415 1.00 96.06 92 ASN A N 1
ATOM 718 C CA . ASN A 1 92 ? 46.122 5.345 -87.417 1.00 96.06 92 ASN A CA 1
ATOM 719 C C . ASN A 1 92 ? 45.850 4.270 -86.348 1.00 96.06 92 ASN A C 1
ATOM 721 O O . ASN A 1 92 ? 44.801 4.301 -85.701 1.00 96.06 92 ASN A O 1
ATOM 725 N N . ALA A 1 93 ? 46.772 3.326 -86.136 1.00 96.12 93 ALA A N 1
ATOM 726 C CA . ALA A 1 93 ? 46.647 2.301 -85.100 1.00 96.12 93 ALA A CA 1
ATOM 727 C C . ALA A 1 93 ? 46.715 2.899 -83.685 1.00 96.12 93 ALA A C 1
ATOM 729 O O . ALA A 1 93 ? 45.857 2.595 -82.851 1.00 96.12 93 ALA A O 1
ATOM 730 N N . VAL A 1 94 ? 47.669 3.801 -83.433 1.00 97.19 94 VAL A N 1
ATOM 731 C CA . VAL A 1 94 ? 47.772 4.548 -82.169 1.00 97.19 94 VAL A CA 1
ATOM 732 C C . VAL A 1 94 ? 46.496 5.350 -81.914 1.00 97.19 94 VAL A C 1
ATOM 734 O O . VAL A 1 94 ? 45.938 5.277 -80.821 1.00 97.19 94 VAL A O 1
ATOM 737 N N . ASN A 1 95 ? 45.962 6.034 -82.929 1.00 96.44 95 ASN A N 1
ATOM 738 C CA . ASN A 1 95 ? 44.736 6.820 -82.798 1.00 96.44 95 ASN A CA 1
ATOM 739 C C . ASN A 1 95 ? 43.505 5.951 -82.470 1.00 96.44 95 ASN A C 1
ATOM 741 O O . ASN A 1 95 ? 42.678 6.308 -81.626 1.00 96.44 95 ASN A O 1
ATOM 745 N N . ARG A 1 96 ? 43.401 4.754 -83.068 1.00 96.75 96 ARG A N 1
ATOM 746 C CA . ARG A 1 96 ? 42.364 3.769 -82.704 1.00 96.75 96 ARG A CA 1
ATOM 747 C C . ARG A 1 96 ? 42.506 3.313 -81.251 1.00 96.75 96 ARG A C 1
ATOM 749 O O . ARG A 1 96 ? 41.497 3.194 -80.558 1.00 96.75 96 ARG A O 1
ATOM 756 N N . ASN A 1 97 ? 43.730 3.066 -80.783 1.00 97.50 97 ASN A N 1
ATOM 757 C CA . ASN A 1 97 ? 43.985 2.673 -79.395 1.00 97.50 97 ASN A CA 1
ATOM 758 C C . ASN A 1 97 ? 43.630 3.797 -78.412 1.00 97.50 97 ASN A C 1
ATOM 760 O O . ASN A 1 97 ? 42.939 3.536 -77.428 1.00 97.50 97 ASN A O 1
ATOM 764 N N . LEU A 1 98 ? 44.011 5.042 -78.713 1.00 97.62 98 LEU A N 1
ATOM 765 C CA . LEU A 1 98 ? 43.627 6.222 -77.932 1.00 97.62 98 LEU A CA 1
ATOM 766 C C . LEU A 1 98 ? 42.106 6.378 -77.855 1.00 97.62 98 LEU A C 1
ATOM 768 O O . LEU A 1 98 ? 41.566 6.598 -76.776 1.00 97.62 98 LEU A O 1
ATOM 772 N N . THR A 1 99 ? 41.401 6.173 -78.969 1.00 96.88 99 THR A N 1
ATOM 773 C CA . THR A 1 99 ? 39.931 6.225 -79.003 1.00 96.88 99 THR A CA 1
ATOM 774 C C . THR A 1 99 ? 39.308 5.158 -78.098 1.00 96.88 99 THR A C 1
ATOM 776 O O . THR A 1 99 ? 38.393 5.452 -77.328 1.00 96.88 99 THR A O 1
ATOM 779 N N . LYS A 1 100 ? 39.821 3.918 -78.138 1.00 97.62 100 LYS A N 1
ATOM 780 C CA . LYS A 1 100 ? 39.363 2.839 -77.246 1.00 97.62 100 LYS A CA 1
ATOM 781 C C . LYS A 1 100 ? 39.582 3.197 -75.776 1.00 97.62 100 LYS A C 1
ATOM 783 O O . LYS A 1 100 ? 38.667 3.021 -74.975 1.00 97.62 100 LYS A O 1
ATOM 788 N N . LEU A 1 101 ? 40.766 3.711 -75.437 1.00 97.88 101 LEU A N 1
ATOM 789 C CA . LEU A 1 101 ? 41.099 4.106 -74.069 1.00 97.88 101 LEU A CA 1
ATOM 790 C C . LEU A 1 101 ? 40.216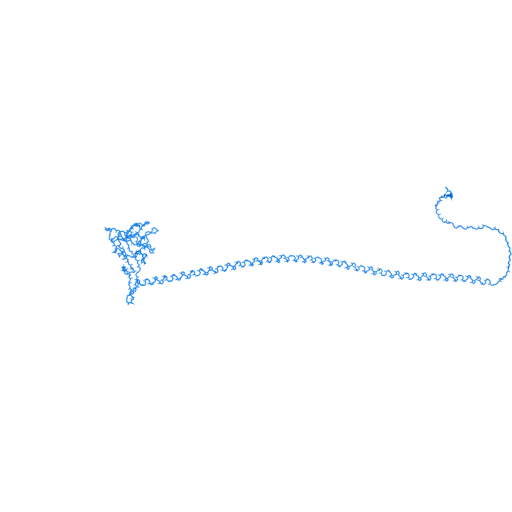 5.263 -73.589 1.00 97.88 101 LEU A C 1
ATOM 792 O O . LEU A 1 101 ? 39.698 5.202 -72.481 1.00 97.88 101 LEU A O 1
ATOM 796 N N . ASN A 1 102 ? 39.981 6.266 -74.435 1.00 96.94 102 ASN A N 1
ATOM 797 C CA . ASN A 1 102 ? 39.106 7.393 -74.123 1.00 96.94 102 ASN A CA 1
ATOM 798 C C . ASN A 1 102 ? 37.662 6.942 -73.857 1.00 96.94 102 ASN A C 1
ATOM 800 O O . ASN A 1 102 ? 37.055 7.351 -72.873 1.00 96.94 102 ASN A O 1
ATOM 804 N N . ASN A 1 103 ? 37.124 6.047 -74.691 1.00 96.69 103 ASN A N 1
ATOM 805 C CA . ASN A 1 103 ? 35.782 5.500 -74.484 1.00 96.69 103 ASN A CA 1
ATOM 806 C C . ASN A 1 103 ? 35.694 4.684 -73.186 1.00 96.69 103 ASN A C 1
ATOM 808 O O . ASN A 1 103 ? 34.700 4.782 -72.467 1.00 96.69 103 ASN A O 1
ATOM 812 N N . LYS A 1 104 ? 36.739 3.907 -72.865 1.00 98.00 104 LYS A N 1
ATOM 813 C CA . LYS A 1 104 ? 36.815 3.153 -71.608 1.00 98.00 104 LYS A CA 1
ATOM 814 C C . LYS A 1 104 ? 36.875 4.087 -70.398 1.00 98.00 104 LYS A C 1
ATOM 816 O O . LYS A 1 104 ? 36.084 3.911 -69.479 1.00 98.00 104 LYS A O 1
ATOM 821 N N . LEU A 1 105 ? 37.725 5.114 -70.444 1.00 97.75 105 LEU A N 1
ATOM 822 C CA . LEU A 1 105 ? 37.825 6.136 -69.402 1.00 97.75 105 LEU A CA 1
ATOM 823 C C . LEU A 1 105 ? 36.488 6.856 -69.191 1.00 97.75 105 LEU A C 1
ATOM 825 O O . LEU A 1 105 ? 36.076 7.062 -68.054 1.00 97.75 105 LEU A O 1
ATOM 829 N N . ASN A 1 106 ? 35.782 7.191 -70.273 1.00 97.06 106 ASN A N 1
ATOM 830 C CA . ASN A 1 106 ? 34.470 7.821 -70.188 1.00 97.06 106 ASN A CA 1
ATOM 831 C C . ASN A 1 106 ? 33.433 6.896 -69.529 1.00 97.06 106 ASN A C 1
ATOM 833 O O . ASN A 1 106 ? 32.676 7.340 -68.671 1.00 97.06 106 ASN A O 1
ATOM 837 N N . SER A 1 107 ? 33.431 5.604 -69.878 1.00 97.56 107 SER A N 1
ATOM 838 C CA . SER A 1 107 ? 32.572 4.604 -69.228 1.00 97.56 107 SER A CA 1
ATOM 839 C C . SER A 1 107 ? 32.865 4.485 -67.732 1.00 97.56 107 SER A C 1
ATOM 841 O O . SER A 1 107 ? 31.939 4.516 -66.925 1.00 97.56 107 SER A O 1
ATOM 843 N N . ASP A 1 108 ? 34.141 4.378 -67.358 1.00 97.69 108 ASP A N 1
ATOM 844 C CA . ASP A 1 108 ? 34.551 4.233 -65.959 1.00 97.69 108 ASP A CA 1
ATOM 845 C C . ASP A 1 108 ? 34.214 5.502 -65.149 1.00 97.69 108 ASP A C 1
ATOM 847 O O . ASP A 1 108 ? 33.802 5.416 -63.993 1.00 97.69 108 ASP A O 1
ATOM 851 N N . ASN A 1 109 ? 34.309 6.685 -65.765 1.00 97.06 109 ASN A N 1
ATOM 852 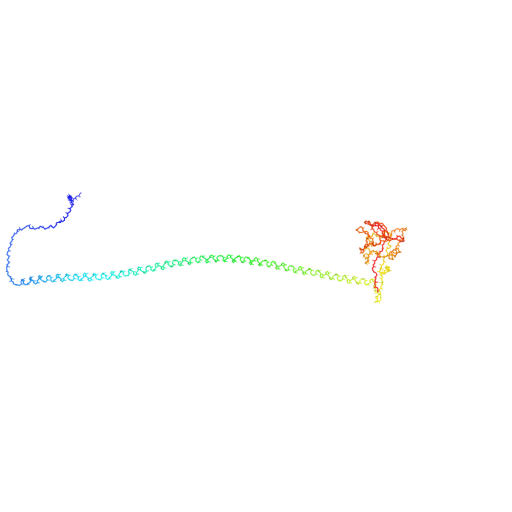C CA . ASN A 1 109 ? 33.913 7.950 -65.145 1.00 97.06 109 ASN A CA 1
ATOM 853 C C . ASN A 1 109 ? 32.397 8.026 -64.879 1.00 97.06 109 ASN A C 1
ATOM 855 O O . ASN A 1 109 ? 31.974 8.463 -63.807 1.00 97.06 109 ASN A O 1
ATOM 859 N N . GLU A 1 110 ? 31.568 7.557 -65.813 1.00 96.81 110 GLU A N 1
ATOM 860 C CA . GLU A 1 110 ? 30.117 7.470 -65.601 1.00 96.81 110 GLU A CA 1
ATOM 861 C C . GLU A 1 110 ? 29.755 6.446 -64.509 1.00 96.81 110 GLU A C 1
ATOM 863 O O . GLU A 1 110 ? 28.865 6.694 -63.690 1.00 96.81 110 GLU A O 1
ATOM 868 N N . ASP A 1 111 ? 30.471 5.321 -64.426 1.00 97.50 111 ASP A N 1
ATOM 869 C CA . ASP A 1 111 ? 30.315 4.345 -63.339 1.00 97.50 111 ASP A CA 1
ATOM 870 C C . ASP A 1 111 ? 30.676 4.942 -61.975 1.00 97.50 111 ASP A C 1
ATOM 872 O O . ASP A 1 111 ? 29.917 4.801 -61.010 1.00 97.50 111 ASP A O 1
ATOM 876 N N . LEU A 1 112 ? 31.792 5.671 -61.895 1.00 97.75 112 LEU A N 1
ATOM 877 C CA . LEU A 1 112 ? 32.197 6.387 -60.685 1.00 97.75 112 LEU A CA 1
ATOM 878 C C . LEU A 1 112 ? 31.147 7.418 -60.262 1.00 97.75 112 LEU A C 1
ATOM 880 O O . LEU A 1 112 ? 30.795 7.477 -59.085 1.00 97.75 112 LEU A O 1
ATOM 884 N N . LYS A 1 113 ? 30.577 8.170 -61.208 1.00 97.69 113 LYS A N 1
ATOM 885 C CA . LYS A 1 113 ? 29.517 9.152 -60.939 1.00 97.69 113 LYS A CA 1
ATOM 886 C C . LYS A 1 113 ? 28.231 8.501 -60.418 1.00 97.69 113 LYS A C 1
ATOM 888 O O . LYS A 1 113 ? 27.605 9.011 -59.480 1.00 97.69 113 LYS A O 1
ATOM 893 N N . ARG A 1 114 ? 27.847 7.344 -60.972 1.00 97.25 114 ARG A N 1
ATOM 894 C CA . ARG A 1 114 ? 26.719 6.540 -60.466 1.00 97.25 114 ARG A CA 1
ATOM 895 C C . ARG A 1 114 ? 26.977 6.049 -59.045 1.00 97.25 114 ARG A C 1
ATOM 897 O O . ARG A 1 114 ? 26.110 6.201 -58.182 1.00 97.25 114 ARG A O 1
ATOM 904 N N . ASN A 1 115 ? 28.171 5.522 -58.784 1.00 97.44 115 ASN A N 1
ATOM 905 C CA . ASN A 1 115 ? 28.566 5.072 -57.452 1.00 97.44 115 ASN A CA 1
ATOM 906 C C . ASN A 1 115 ? 28.574 6.227 -56.447 1.00 97.44 115 ASN A C 1
ATOM 908 O O . ASN A 1 115 ? 27.991 6.095 -55.375 1.00 97.44 115 ASN A O 1
ATOM 912 N N . GLN A 1 116 ? 29.136 7.381 -56.812 1.00 97.00 116 GLN A N 1
ATOM 913 C CA . GLN A 1 116 ? 29.134 8.579 -55.974 1.00 97.00 116 GLN A CA 1
ATOM 914 C C . GLN A 1 116 ? 27.706 8.987 -55.589 1.00 97.00 116 GLN A C 1
ATOM 916 O O . GLN A 1 116 ? 27.421 9.178 -54.410 1.00 97.00 116 GLN A O 1
ATOM 921 N N . THR A 1 117 ? 26.787 9.028 -56.558 1.00 97.31 117 THR A N 1
ATOM 922 C CA . THR A 1 117 ? 25.375 9.366 -56.309 1.00 97.31 117 THR A CA 1
ATOM 923 C C . THR A 1 117 ? 24.714 8.362 -55.360 1.00 97.31 117 THR A C 1
ATOM 925 O O . THR A 1 117 ? 24.008 8.752 -54.429 1.00 97.31 117 THR A O 1
ATOM 928 N N . LYS A 1 118 ? 24.974 7.060 -55.547 1.00 98.00 118 LYS A N 1
ATOM 929 C CA . LYS A 1 118 ? 24.460 6.000 -54.668 1.00 98.00 118 LYS A CA 1
ATOM 930 C C . LYS A 1 118 ? 24.976 6.151 -53.236 1.00 98.00 118 LYS A C 1
ATOM 932 O O . LYS A 1 118 ? 24.180 6.053 -52.303 1.00 98.00 118 LYS A O 1
ATOM 937 N N . LEU A 1 119 ? 26.270 6.428 -53.060 1.00 98.06 119 LEU A N 1
ATOM 938 C CA . LEU A 1 119 ? 26.856 6.673 -51.742 1.00 98.06 119 LEU A CA 1
ATOM 939 C C . LEU A 1 119 ? 26.256 7.923 -51.085 1.00 98.06 119 LEU A C 1
ATOM 941 O O . LEU A 1 119 ? 25.930 7.881 -49.903 1.00 98.06 119 LEU A O 1
ATOM 945 N N . THR A 1 120 ? 26.042 9.010 -51.833 1.00 97.31 120 THR A N 1
ATOM 946 C CA . THR A 1 120 ? 25.386 10.220 -51.309 1.00 97.31 120 THR A CA 1
ATOM 947 C C . THR A 1 120 ? 23.966 9.930 -50.820 1.00 97.31 120 THR A C 1
ATOM 949 O O . THR A 1 120 ? 23.589 10.373 -49.738 1.00 97.31 120 THR A O 1
ATOM 952 N N . LEU A 1 121 ? 23.187 9.141 -51.567 1.00 97.44 121 LEU A N 1
ATOM 953 C CA . LEU A 1 121 ? 21.846 8.730 -51.139 1.00 97.44 121 LEU A CA 1
ATOM 954 C C . LEU A 1 121 ? 21.886 7.883 -49.861 1.00 97.44 121 LEU A C 1
ATOM 956 O O . LEU A 1 121 ? 21.084 8.105 -48.954 1.00 97.44 121 LEU A O 1
ATOM 960 N N . GLN A 1 122 ? 22.828 6.940 -49.765 1.00 97.75 122 GLN A N 1
ATOM 961 C CA . GLN A 1 122 ? 23.014 6.132 -48.557 1.00 97.75 122 GLN A CA 1
ATOM 962 C C . GLN A 1 122 ? 23.415 6.988 -47.352 1.00 97.75 122 GLN A C 1
ATOM 964 O O . GLN A 1 122 ? 22.867 6.791 -46.270 1.00 97.75 122 GLN A O 1
ATOM 969 N N . MET A 1 123 ? 24.314 7.956 -47.545 1.00 97.31 123 MET A N 1
ATOM 970 C CA . MET A 1 123 ? 24.728 8.884 -46.493 1.00 97.31 123 MET A CA 1
ATOM 971 C C . MET A 1 123 ? 23.544 9.715 -45.995 1.00 97.31 123 MET A C 1
ATOM 973 O O . MET A 1 123 ? 23.307 9.770 -44.795 1.00 97.31 123 MET A O 1
ATOM 977 N N . ASN A 1 124 ? 22.745 10.284 -46.903 1.00 96.88 124 ASN A N 1
ATOM 978 C CA . ASN A 1 124 ? 21.567 11.070 -46.532 1.00 96.88 124 ASN A CA 1
ATOM 979 C C . ASN A 1 124 ? 20.542 10.239 -45.742 1.00 96.88 124 ASN A C 1
ATOM 981 O O . ASN A 1 124 ? 20.008 10.716 -44.741 1.00 96.88 124 ASN A O 1
ATOM 985 N N . ASN A 1 125 ? 20.293 8.991 -46.157 1.00 97.19 125 ASN A N 1
ATOM 986 C CA . ASN A 1 125 ? 19.412 8.079 -45.423 1.00 97.19 125 ASN A CA 1
ATOM 987 C C . ASN A 1 125 ? 19.964 7.782 -44.016 1.00 97.19 125 ASN A C 1
ATOM 989 O O . ASN A 1 125 ? 19.234 7.840 -43.029 1.00 97.19 125 ASN A O 1
ATOM 993 N N . LEU A 1 126 ? 21.273 7.537 -43.899 1.00 98.12 126 LEU A N 1
ATOM 994 C CA . LEU A 1 126 ? 21.912 7.308 -42.604 1.00 98.12 126 LEU A CA 1
ATOM 995 C C . LEU A 1 126 ? 21.816 8.539 -41.691 1.00 98.12 126 LEU A C 1
ATOM 997 O O . LEU A 1 126 ? 21.492 8.397 -40.515 1.00 98.12 126 LEU A O 1
ATOM 1001 N N . THR A 1 127 ? 22.027 9.744 -42.226 1.00 97.81 127 THR A N 1
ATOM 1002 C CA . THR A 1 127 ? 21.854 10.996 -41.477 1.00 97.81 127 THR A CA 1
ATOM 1003 C C . THR A 1 127 ? 20.429 11.131 -40.940 1.00 97.81 127 THR A C 1
ATOM 1005 O O . THR A 1 127 ? 20.249 11.464 -39.771 1.00 97.81 127 THR A O 1
ATOM 1008 N N . GLN A 1 128 ? 19.410 10.811 -41.744 1.00 97.38 128 GLN A N 1
ATOM 1009 C CA . GLN A 1 128 ? 18.020 10.816 -41.277 1.00 97.38 128 GLN A CA 1
ATOM 1010 C C . GLN A 1 128 ? 17.804 9.832 -40.122 1.00 97.38 128 GLN A C 1
ATOM 1012 O O . GLN A 1 128 ? 17.247 10.218 -39.095 1.00 97.38 128 GLN A O 1
ATOM 1017 N N . VAL A 1 129 ? 18.301 8.596 -40.242 1.00 97.88 129 VAL A N 1
ATOM 1018 C CA . VAL A 1 129 ? 18.200 7.590 -39.170 1.00 97.88 129 VAL A CA 1
ATOM 1019 C C . VAL A 1 129 ? 18.872 8.077 -37.883 1.00 97.88 129 VAL A C 1
ATOM 1021 O O . VAL A 1 129 ? 18.278 7.957 -36.813 1.00 97.88 129 VAL A O 1
ATOM 1024 N N . ILE A 1 130 ? 20.063 8.677 -37.975 1.00 98.12 130 ILE A N 1
ATOM 1025 C CA . ILE A 1 130 ? 20.783 9.224 -36.815 1.00 98.12 130 ILE A CA 1
ATOM 1026 C C . ILE A 1 130 ? 19.951 10.306 -36.119 1.00 98.12 130 ILE A C 1
ATOM 1028 O O . ILE A 1 130 ? 19.732 10.208 -34.915 1.00 98.12 130 ILE A O 1
ATOM 1032 N N . THR A 1 131 ? 19.400 11.273 -36.859 1.00 97.62 131 THR A N 1
ATOM 1033 C CA . THR A 1 131 ? 18.596 12.350 -36.245 1.00 97.62 131 THR A CA 1
ATOM 1034 C C . THR A 1 131 ? 17.340 11.830 -35.540 1.00 97.62 131 THR A C 1
ATOM 1036 O O . THR A 1 131 ? 16.958 12.328 -34.478 1.00 97.62 131 THR A O 1
ATOM 1039 N N . VAL A 1 132 ? 16.700 10.789 -36.087 1.00 97.88 132 VAL A N 1
ATOM 1040 C CA . VAL A 1 132 ? 15.548 10.140 -35.444 1.00 97.88 132 VAL A CA 1
ATOM 1041 C C . VAL A 1 132 ? 15.975 9.433 -34.157 1.00 97.88 132 VAL A C 1
ATOM 1043 O O . VAL A 1 132 ? 15.296 9.550 -33.136 1.00 97.88 132 VAL A O 1
ATOM 1046 N N . LEU A 1 133 ? 17.106 8.725 -34.180 1.00 98.31 133 LEU A N 1
ATOM 1047 C CA . LEU A 1 133 ? 17.640 8.049 -32.999 1.00 98.31 133 LEU A CA 1
ATOM 1048 C C . LEU A 1 133 ? 18.024 9.044 -31.899 1.00 98.31 133 LEU A C 1
ATOM 1050 O O . LEU A 1 133 ? 17.676 8.818 -30.743 1.00 98.31 133 LEU A O 1
ATOM 1054 N N . GLU A 1 134 ? 18.653 10.167 -32.240 1.00 98.00 134 GLU A N 1
ATOM 1055 C CA . GLU A 1 134 ? 18.981 11.240 -31.290 1.00 98.00 134 GLU A CA 1
ATOM 1056 C C . GLU A 1 134 ? 17.725 11.803 -30.614 1.00 98.00 134 GLU A C 1
ATOM 1058 O O . GLU A 1 134 ? 17.675 11.966 -29.388 1.00 98.00 134 GLU A O 1
ATOM 1063 N N . LYS A 1 135 ? 16.658 12.030 -31.389 1.00 97.75 135 LYS A N 1
ATOM 1064 C CA . LYS A 1 135 ? 15.365 12.455 -30.843 1.00 97.75 135 LYS A CA 1
ATOM 1065 C C . LYS A 1 135 ? 14.773 11.407 -29.894 1.00 97.75 135 LYS A C 1
ATOM 1067 O O . LYS A 1 135 ? 14.253 11.754 -28.837 1.00 97.75 135 LYS A O 1
ATOM 1072 N N . ASN A 1 136 ? 14.862 10.126 -30.239 1.00 98.00 136 ASN A N 1
ATOM 1073 C CA . ASN A 1 136 ? 14.354 9.060 -29.377 1.00 98.00 136 ASN A CA 1
ATOM 1074 C C . ASN A 1 136 ? 15.155 8.956 -28.073 1.00 98.00 136 ASN A C 1
ATOM 1076 O O . ASN A 1 136 ? 14.561 8.835 -27.005 1.00 98.00 136 ASN A O 1
ATOM 1080 N N . VAL A 1 137 ? 16.486 9.062 -28.135 1.00 98.12 137 VAL A N 1
ATOM 1081 C CA . VAL A 1 137 ? 17.360 9.035 -26.952 1.00 98.12 137 VAL A CA 1
ATOM 1082 C C . VAL A 1 137 ? 17.064 10.207 -26.020 1.00 98.12 137 VAL A C 1
ATOM 1084 O O . VAL A 1 137 ? 16.946 10.013 -24.811 1.00 98.12 137 VAL A O 1
ATOM 1087 N N . THR A 1 138 ? 16.899 11.416 -26.559 1.00 97.81 138 THR A N 1
ATOM 1088 C CA . THR A 1 138 ? 16.566 12.598 -25.746 1.00 97.81 138 THR A CA 1
ATOM 1089 C C . THR A 1 138 ? 15.191 12.469 -25.091 1.00 97.81 138 THR A C 1
ATOM 1091 O O . THR A 1 138 ? 15.070 12.727 -23.893 1.00 97.81 138 THR A O 1
ATOM 1094 N N . ASN A 1 139 ? 14.183 11.978 -25.823 1.00 98.00 139 ASN A N 1
ATOM 1095 C CA . ASN A 1 139 ? 12.852 11.720 -25.271 1.00 98.00 139 ASN A CA 1
ATOM 1096 C C . ASN A 1 139 ? 12.886 10.675 -24.140 1.00 98.00 139 ASN A C 1
ATOM 1098 O O . ASN A 1 139 ? 12.388 10.928 -23.045 1.00 98.00 139 ASN A O 1
ATOM 1102 N N . LEU A 1 140 ? 13.552 9.536 -24.366 1.00 98.38 140 LEU A N 1
ATOM 1103 C CA . LEU A 1 140 ? 13.709 8.483 -23.356 1.00 98.38 140 LEU A CA 1
ATOM 1104 C C . LEU A 1 140 ? 14.499 8.963 -22.133 1.00 98.38 140 LEU A C 1
ATOM 1106 O O . LEU A 1 140 ? 14.231 8.546 -21.008 1.00 98.38 140 LEU A O 1
ATOM 1110 N N . THR A 1 141 ? 15.475 9.850 -22.324 1.00 98.06 141 THR A N 1
ATOM 1111 C CA . THR A 1 141 ? 16.241 10.431 -21.215 1.00 98.06 141 THR A CA 1
ATOM 1112 C C . THR A 1 141 ? 15.356 11.319 -20.343 1.00 98.06 141 THR A C 1
ATOM 1114 O O . THR A 1 141 ? 15.399 11.202 -19.118 1.00 98.06 141 THR A O 1
ATOM 1117 N N . ALA A 1 142 ? 14.517 12.160 -20.954 1.00 97.56 142 ALA A N 1
ATOM 1118 C CA . ALA A 1 142 ? 13.572 13.006 -20.229 1.00 97.56 142 ALA A CA 1
ATOM 1119 C C . ALA A 1 142 ? 12.528 12.173 -19.462 1.00 97.56 142 ALA A C 1
ATOM 1121 O O . ALA A 1 142 ? 12.244 12.450 -18.296 1.00 97.56 142 ALA A O 1
ATOM 1122 N N . GLU A 1 143 ? 12.003 11.113 -20.082 1.00 97.94 143 GLU A N 1
ATOM 1123 C CA . GLU A 1 143 ? 11.054 10.205 -19.433 1.00 97.94 143 GLU A CA 1
ATOM 1124 C C . GLU A 1 143 ? 11.679 9.489 -18.226 1.00 97.94 143 GLU A C 1
ATOM 1126 O O . GLU A 1 143 ? 11.085 9.460 -17.148 1.00 97.94 143 GLU A O 1
ATOM 1131 N N . ASN A 1 144 ? 12.917 9.005 -18.354 1.00 97.62 144 ASN A N 1
ATOM 1132 C CA . ASN A 1 144 ? 13.643 8.389 -17.241 1.00 97.62 144 ASN A CA 1
ATOM 1133 C C . ASN A 1 144 ? 13.907 9.367 -16.086 1.00 97.62 144 ASN A C 1
ATOM 1135 O O . ASN A 1 144 ? 13.802 8.987 -14.920 1.00 97.62 144 ASN A O 1
ATOM 1139 N N . GLN A 1 145 ? 14.224 10.631 -16.379 1.00 97.50 145 GLN A N 1
ATOM 1140 C CA . GLN A 1 145 ? 14.387 11.656 -15.343 1.00 97.50 145 GLN A CA 1
ATOM 1141 C C . GLN A 1 145 ? 13.073 11.930 -14.604 1.00 97.50 145 GLN A C 1
ATOM 1143 O O . GLN A 1 145 ? 13.068 12.019 -13.376 1.00 97.50 145 GLN A O 1
ATOM 1148 N N . ASN A 1 146 ? 11.958 12.002 -15.335 1.00 97.94 146 ASN A N 1
ATOM 1149 C CA . ASN A 1 146 ? 10.627 12.163 -14.753 1.00 97.94 146 ASN A CA 1
ATOM 1150 C C . ASN A 1 146 ? 10.253 10.976 -13.849 1.00 97.94 146 ASN A C 1
ATOM 1152 O O . ASN A 1 146 ? 9.791 11.169 -12.725 1.00 97.94 146 ASN A O 1
ATOM 1156 N N . LEU A 1 147 ? 10.499 9.744 -14.307 1.00 98.38 147 LEU A N 1
ATOM 1157 C CA . LEU A 1 147 ? 10.264 8.539 -13.508 1.00 98.38 147 LEU A CA 1
ATOM 1158 C C . LEU A 1 147 ? 11.116 8.520 -12.235 1.00 98.38 147 LEU A C 1
ATOM 1160 O O . LEU A 1 147 ? 10.609 8.155 -11.176 1.00 98.38 147 LEU A O 1
ATOM 1164 N N . ARG A 1 148 ? 12.376 8.967 -12.306 1.00 98.06 148 ARG A N 1
ATOM 1165 C CA . ARG A 1 148 ? 13.242 9.071 -11.125 1.00 98.06 148 ARG A CA 1
ATOM 1166 C C . ARG A 1 148 ? 12.678 10.044 -10.087 1.00 98.06 148 ARG A C 1
ATOM 1168 O O . ARG A 1 148 ? 12.612 9.683 -8.918 1.00 98.06 148 ARG A O 1
ATOM 1175 N N . GLY A 1 149 ? 12.213 11.220 -10.517 1.00 97.75 149 GLY A N 1
ATOM 1176 C CA . GLY A 1 149 ? 11.592 12.201 -9.619 1.00 97.75 149 GLY A CA 1
ATOM 1177 C C . GLY A 1 149 ? 10.341 11.655 -8.926 1.00 97.75 149 GLY A C 1
ATOM 1178 O O . GLY A 1 149 ? 10.215 11.755 -7.709 1.00 97.75 149 GLY A O 1
ATOM 1179 N N . LYS A 1 150 ? 9.462 10.975 -9.675 1.00 98.06 150 LYS A N 1
ATOM 1180 C CA . LYS A 1 150 ? 8.285 10.303 -9.095 1.00 98.06 150 LYS A CA 1
ATOM 1181 C C . LYS A 1 150 ? 8.664 9.227 -8.079 1.00 98.06 150 LYS A C 1
ATOM 1183 O O . LYS A 1 150 ? 7.983 9.063 -7.074 1.00 98.06 150 LYS A O 1
ATOM 1188 N N . ASN A 1 151 ? 9.739 8.484 -8.332 1.00 97.69 151 ASN A N 1
ATOM 1189 C CA . ASN A 1 151 ? 10.194 7.443 -7.417 1.00 97.69 151 ASN A CA 1
ATOM 1190 C C . ASN A 1 151 ? 10.748 8.028 -6.104 1.00 97.69 151 ASN A C 1
ATOM 1192 O O . ASN A 1 151 ? 10.518 7.466 -5.038 1.00 97.69 151 ASN A O 1
ATOM 1196 N N . GLU A 1 152 ? 11.442 9.166 -6.168 1.00 97.75 152 GLU A N 1
ATOM 1197 C CA . GLU A 1 152 ? 11.911 9.899 -4.983 1.00 97.75 152 GLU A CA 1
ATOM 1198 C C . GLU A 1 152 ? 10.737 10.443 -4.149 1.00 97.75 152 GLU A C 1
ATOM 1200 O O . GLU A 1 152 ? 10.746 10.319 -2.923 1.00 97.75 152 GLU A O 1
ATOM 1205 N N . GLU A 1 153 ? 9.702 10.979 -4.804 1.00 97.56 153 GLU A N 1
ATOM 1206 C CA . GLU A 1 153 ? 8.473 11.446 -4.148 1.00 97.56 153 GLU A CA 1
ATOM 1207 C C . GLU A 1 153 ? 7.730 10.298 -3.446 1.00 97.56 153 GLU A C 1
ATOM 1209 O O . GLU A 1 153 ? 7.381 10.410 -2.269 1.00 97.56 153 GLU A O 1
ATOM 1214 N N . LEU A 1 154 ? 7.572 9.159 -4.129 1.00 98.38 154 LEU A N 1
ATOM 1215 C CA . LEU A 1 154 ? 6.935 7.969 -3.560 1.00 98.38 154 LEU A CA 1
ATOM 1216 C C . LEU A 1 154 ? 7.694 7.417 -2.346 1.00 98.38 154 LEU A C 1
ATOM 1218 O O . LEU A 1 154 ? 7.072 7.013 -1.362 1.00 98.38 154 LEU A O 1
ATOM 1222 N N . GLU A 1 155 ? 9.028 7.407 -2.369 1.00 97.88 155 GLU A N 1
ATOM 1223 C CA . GLU A 1 155 ? 9.814 6.970 -1.208 1.00 97.88 155 GLU A CA 1
ATOM 1224 C C . GLU A 1 155 ? 9.694 7.947 -0.025 1.00 97.88 155 GLU A C 1
ATOM 1226 O O . GLU A 1 155 ? 9.634 7.512 1.131 1.00 97.88 155 GLU A O 1
ATOM 1231 N N . ALA A 1 156 ? 9.583 9.255 -0.281 1.00 97.44 156 ALA A N 1
ATOM 1232 C CA . ALA A 1 156 ? 9.327 10.240 0.770 1.00 97.44 156 ALA A CA 1
ATOM 1233 C C . ALA A 1 156 ? 7.936 10.054 1.406 1.00 97.44 156 ALA A C 1
ATOM 1235 O O . ALA A 1 156 ? 7.811 10.068 2.635 1.00 97.44 156 ALA A O 1
ATOM 1236 N N . GLU A 1 157 ? 6.904 9.819 0.592 1.00 97.88 157 GLU A N 1
ATOM 1237 C CA . GLU A 1 157 ? 5.544 9.556 1.072 1.00 97.88 157 GLU A CA 1
ATOM 1238 C C . GLU A 1 157 ? 5.475 8.261 1.890 1.00 97.88 157 GLU A C 1
ATOM 1240 O O . GLU A 1 157 ? 4.927 8.238 2.994 1.00 97.88 157 GLU A O 1
ATOM 1245 N N . LYS A 1 158 ? 6.111 7.191 1.406 1.00 97.81 158 LYS A N 1
ATOM 1246 C CA . LYS A 1 158 ? 6.210 5.912 2.117 1.00 97.81 158 LYS A CA 1
ATOM 1247 C C . LYS A 1 158 ? 6.871 6.061 3.485 1.00 97.81 158 LYS A C 1
ATOM 1249 O O . LYS A 1 158 ? 6.399 5.469 4.461 1.00 97.81 158 LYS A O 1
ATOM 1254 N N . LYS A 1 159 ? 7.936 6.861 3.584 1.00 98.06 159 LYS A N 1
ATOM 1255 C CA . LYS A 1 159 ? 8.577 7.163 4.869 1.00 98.06 159 LYS A CA 1
ATOM 1256 C C . LYS A 1 159 ? 7.619 7.906 5.805 1.00 98.06 159 LYS A C 1
ATOM 1258 O O . LYS A 1 159 ? 7.435 7.473 6.938 1.00 98.06 159 LYS A O 1
ATOM 1263 N N . ASN A 1 160 ? 6.951 8.950 5.313 1.00 97.81 160 ASN A N 1
ATOM 1264 C CA . ASN A 1 160 ? 5.965 9.710 6.086 1.00 97.81 160 ASN A CA 1
ATOM 1265 C C . ASN A 1 160 ? 4.823 8.819 6.617 1.00 97.81 160 ASN A C 1
ATOM 1267 O O . ASN A 1 160 ? 4.455 8.903 7.788 1.00 97.81 160 ASN A O 1
ATOM 1271 N N . LEU A 1 161 ? 4.290 7.923 5.782 1.00 98.31 161 LEU A N 1
ATOM 1272 C CA . LEU A 1 161 ? 3.256 6.968 6.193 1.00 98.31 161 LEU A CA 1
ATOM 1273 C C . LEU A 1 161 ? 3.769 5.984 7.252 1.00 98.31 161 LEU A C 1
ATOM 1275 O O . LEU A 1 161 ? 3.059 5.681 8.210 1.00 98.31 161 LEU A O 1
ATOM 1279 N N . THR A 1 162 ? 5.008 5.513 7.112 1.00 97.94 162 THR A N 1
ATOM 1280 C CA . THR A 1 162 ? 5.636 4.613 8.090 1.00 97.94 162 THR A CA 1
ATOM 1281 C C . THR A 1 162 ? 5.776 5.287 9.455 1.00 97.94 162 THR A C 1
ATOM 1283 O O . THR A 1 162 ? 5.413 4.697 10.474 1.00 97.94 162 THR A O 1
ATOM 1286 N N . ASP A 1 163 ? 6.219 6.544 9.479 1.00 97.56 163 ASP A N 1
ATOM 1287 C CA . ASP A 1 163 ? 6.372 7.320 10.712 1.00 97.56 163 ASP A CA 1
ATOM 1288 C C . ASP A 1 163 ? 5.014 7.557 11.402 1.00 97.56 163 ASP A C 1
ATOM 1290 O O . ASP A 1 163 ? 4.897 7.424 12.624 1.00 97.56 163 ASP A O 1
ATOM 1294 N N . GLN A 1 164 ? 3.953 7.820 10.629 1.00 97.75 164 GLN A N 1
ATOM 1295 C CA . GLN A 1 164 ? 2.590 7.930 11.160 1.00 97.75 164 GLN A CA 1
ATOM 1296 C C . GLN A 1 164 ? 2.107 6.619 11.792 1.00 97.75 164 GLN A C 1
ATOM 1298 O O . GLN A 1 164 ? 1.568 6.632 12.901 1.00 97.75 164 GLN A O 1
ATOM 1303 N N . ILE A 1 165 ? 2.326 5.483 11.121 1.00 97.44 165 ILE A N 1
ATOM 1304 C CA . ILE A 1 165 ? 1.970 4.159 11.651 1.00 97.44 165 ILE A CA 1
ATOM 1305 C C . ILE A 1 165 ? 2.720 3.885 12.958 1.00 97.44 165 ILE A C 1
ATOM 1307 O O . ILE A 1 165 ? 2.111 3.435 13.934 1.00 97.44 165 ILE A O 1
ATOM 1311 N N . GLN A 1 166 ? 4.017 4.187 13.010 1.00 97.31 166 GLN A N 1
ATOM 1312 C CA . GLN A 1 166 ? 4.834 3.973 14.202 1.00 97.31 166 GLN A CA 1
ATOM 1313 C C . GLN A 1 166 ? 4.368 4.836 15.381 1.00 97.31 166 GLN A C 1
ATOM 1315 O O . GLN A 1 166 ? 4.278 4.348 16.513 1.00 97.31 166 GLN A O 1
ATOM 1320 N N . ASN A 1 167 ? 4.024 6.099 15.123 1.00 96.50 167 ASN A N 1
ATOM 1321 C CA . ASN A 1 167 ? 3.498 7.003 16.140 1.00 96.50 167 ASN A CA 1
ATOM 1322 C C . ASN A 1 167 ? 2.160 6.493 16.701 1.00 96.50 167 ASN A C 1
ATOM 1324 O O . ASN A 1 167 ? 2.033 6.284 17.907 1.00 96.50 167 ASN A O 1
ATOM 1328 N N . MET A 1 168 ? 1.199 6.168 15.827 1.00 96.38 168 MET A N 1
ATOM 1329 C CA . MET A 1 168 ? -0.095 5.611 16.249 1.00 96.38 168 MET A CA 1
ATOM 1330 C C . MET A 1 168 ? 0.063 4.317 17.054 1.00 96.38 168 MET A C 1
ATOM 1332 O O . MET A 1 168 ? -0.615 4.128 18.063 1.00 96.38 168 MET A O 1
ATOM 1336 N N . THR A 1 169 ? 0.974 3.438 16.632 1.00 96.06 169 THR A N 1
ATOM 1337 C CA . THR A 1 169 ? 1.267 2.179 17.331 1.00 96.06 169 THR A CA 1
ATOM 1338 C C . THR A 1 169 ? 1.814 2.440 18.732 1.00 96.06 169 THR A C 1
ATOM 1340 O O . THR A 1 169 ? 1.398 1.794 19.693 1.00 96.06 169 THR A O 1
ATOM 1343 N N . THR A 1 170 ? 2.710 3.418 18.869 1.00 95.44 170 THR A N 1
ATOM 1344 C CA . THR A 1 170 ? 3.290 3.809 20.160 1.00 95.44 170 THR A CA 1
ATOM 1345 C C . THR A 1 170 ? 2.211 4.361 21.091 1.00 95.44 170 THR A C 1
ATOM 1347 O O . THR A 1 170 ? 2.046 3.844 22.196 1.00 95.44 170 THR A O 1
ATOM 1350 N N . SER A 1 171 ? 1.390 5.306 20.619 1.00 95.19 171 SER A N 1
ATOM 1351 C CA . SER A 1 171 ? 0.273 5.848 21.405 1.00 95.19 171 SER A CA 1
ATOM 1352 C C . SER A 1 171 ? -0.749 4.775 21.800 1.00 95.19 171 SER A C 1
ATOM 1354 O O . SER A 1 171 ? -1.276 4.791 22.912 1.00 95.19 171 SER A O 1
ATOM 1356 N N . TRP A 1 172 ? -1.033 3.813 20.915 1.00 93.75 172 TRP A N 1
ATOM 1357 C CA . TRP A 1 172 ? -1.933 2.698 21.218 1.00 93.75 172 TRP A CA 1
ATOM 1358 C C . TRP A 1 172 ? -1.363 1.777 22.304 1.00 93.75 172 TRP A C 1
ATOM 1360 O O . TRP A 1 172 ? -2.085 1.395 23.228 1.00 93.75 172 TRP A O 1
ATOM 1370 N N . ASN A 1 173 ? -0.067 1.459 22.231 1.00 93.69 173 ASN A N 1
ATOM 1371 C CA . ASN A 1 173 ? 0.621 0.658 23.242 1.00 93.69 173 ASN A CA 1
ATOM 1372 C C . ASN A 1 173 ? 0.609 1.350 24.610 1.00 93.69 173 ASN A C 1
ATOM 1374 O O . ASN A 1 173 ? 0.239 0.722 25.602 1.00 93.69 173 ASN A O 1
ATOM 1378 N N . GLU A 1 174 ? 0.944 2.641 24.666 1.00 93.44 174 GLU A N 1
ATOM 1379 C CA . GLU A 1 174 ? 0.894 3.438 25.898 1.00 93.44 174 GLU A CA 1
ATOM 1380 C C . GLU A 1 174 ? -0.512 3.437 26.504 1.00 93.44 174 GLU A C 1
ATOM 1382 O O . GLU A 1 174 ? -0.688 3.116 27.682 1.00 93.44 174 GLU A O 1
ATOM 1387 N N . LEU A 1 175 ? -1.533 3.695 25.679 1.00 91.31 175 LEU A N 1
ATOM 1388 C CA . LEU A 1 175 ? -2.923 3.699 26.117 1.00 91.31 175 LEU A CA 1
ATOM 1389 C C . LEU A 1 175 ? -3.355 2.337 26.669 1.00 91.31 175 LEU A C 1
ATOM 1391 O O . LEU A 1 175 ? -4.063 2.284 27.675 1.00 91.31 175 LEU A O 1
ATOM 1395 N N . ASN A 1 176 ? -2.941 1.237 26.039 1.00 87.19 176 ASN A N 1
ATOM 1396 C CA . ASN A 1 176 ? -3.253 -0.111 26.508 1.00 87.19 176 ASN A CA 1
ATOM 1397 C C . ASN A 1 176 ? -2.569 -0.445 27.830 1.00 87.19 176 ASN A C 1
ATOM 1399 O O . ASN A 1 176 ? -3.220 -1.004 28.714 1.00 87.19 176 ASN A O 1
ATOM 1403 N N . VAL A 1 177 ? -1.295 -0.076 27.990 1.00 91.19 177 VAL A N 1
ATOM 1404 C CA . VAL A 1 177 ? -0.567 -0.250 29.253 1.00 91.19 177 VAL A CA 1
ATOM 1405 C C . VAL A 1 177 ? -1.260 0.536 30.365 1.00 91.19 177 VAL A C 1
ATOM 1407 O O . VAL A 1 177 ? -1.546 -0.028 31.423 1.00 91.19 177 VAL A O 1
ATOM 1410 N N . SER A 1 178 ? -1.634 1.795 30.116 1.00 90.06 178 SER A N 1
ATOM 1411 C CA . SER A 1 178 ? -2.396 2.597 31.081 1.00 90.06 178 SER A CA 1
ATOM 1412 C C . SER A 1 178 ? -3.758 1.978 31.414 1.00 90.06 178 SER A C 1
ATOM 1414 O O . SER A 1 178 ? -4.147 1.940 32.581 1.00 90.06 178 SER A O 1
ATOM 1416 N N . ARG A 1 179 ? -4.480 1.441 30.420 1.00 86.19 179 ARG A N 1
ATOM 1417 C CA . ARG A 1 179 ? -5.791 0.798 30.628 1.00 86.19 179 ARG A CA 1
ATOM 1418 C C . ARG A 1 179 ? -5.685 -0.488 31.451 1.00 86.19 179 ARG A C 1
ATOM 1420 O O . ARG A 1 179 ? -6.528 -0.738 32.317 1.00 86.19 179 ARG A O 1
ATOM 1427 N N . ALA A 1 180 ? -4.653 -1.292 31.199 1.00 86.06 180 ALA A N 1
ATOM 1428 C CA . ALA A 1 180 ? -4.362 -2.494 31.972 1.00 86.06 180 ALA A CA 1
ATOM 1429 C C . ALA A 1 180 ? -4.007 -2.136 33.420 1.00 86.06 180 ALA A C 1
ATOM 1431 O O . ALA A 1 180 ? -4.578 -2.709 34.347 1.00 86.06 180 ALA A O 1
ATOM 1432 N N . GLN A 1 181 ? -3.146 -1.134 33.616 1.00 87.56 181 GLN A N 1
ATOM 1433 C CA . GLN A 1 181 ? -2.762 -0.652 34.941 1.00 87.56 181 GLN A CA 1
ATOM 1434 C C . GLN A 1 181 ? -3.974 -0.142 35.736 1.00 87.56 181 GLN A C 1
ATOM 1436 O O . GLN A 1 181 ? -4.166 -0.555 36.877 1.00 87.56 181 GLN A O 1
ATOM 1441 N N . TRP A 1 182 ? -4.845 0.663 35.115 1.00 85.19 182 TRP A N 1
ATOM 1442 C CA . TRP A 1 182 ? -6.088 1.133 35.740 1.00 85.19 182 TRP A CA 1
ATOM 1443 C C . TRP A 1 182 ? -7.002 -0.025 36.149 1.00 85.19 182 TRP A C 1
ATOM 1445 O O . TRP A 1 182 ? -7.551 -0.034 37.249 1.00 85.19 182 TRP A O 1
ATOM 1455 N N . SER A 1 183 ? -7.135 -1.034 35.282 1.00 82.12 183 SER A N 1
ATOM 1456 C CA . SER A 1 183 ? -7.946 -2.220 35.574 1.00 82.12 183 SER A CA 1
ATOM 1457 C C . SER A 1 183 ? -7.393 -2.985 36.777 1.00 82.12 183 SER A C 1
ATOM 1459 O O . SER A 1 183 ? -8.158 -3.362 37.664 1.00 82.12 183 SER A O 1
ATOM 1461 N N . ILE A 1 184 ? -6.071 -3.166 36.842 1.00 85.12 184 ILE A N 1
ATOM 1462 C CA . ILE A 1 184 ? -5.409 -3.811 37.979 1.00 85.12 184 ILE A CA 1
ATOM 1463 C C . ILE A 1 184 ? -5.638 -3.007 39.256 1.00 85.12 184 ILE A C 1
ATOM 1465 O O . ILE A 1 184 ? -6.033 -3.591 40.256 1.00 85.12 184 ILE A O 1
ATOM 1469 N N . ASP A 1 185 ? -5.419 -1.695 39.252 1.00 84.44 185 ASP A N 1
ATOM 1470 C CA . ASP A 1 185 ? -5.533 -0.892 40.475 1.00 84.44 185 ASP A CA 1
ATOM 1471 C C . ASP A 1 185 ? -6.979 -0.786 40.975 1.00 84.44 185 ASP A C 1
ATOM 1473 O O . ASP A 1 185 ? -7.211 -0.697 42.180 1.00 84.44 185 ASP A O 1
ATOM 1477 N N . ALA A 1 186 ? -7.958 -0.871 40.072 1.00 83.25 186 ALA A N 1
ATOM 1478 C CA . ALA A 1 186 ? -9.364 -0.856 40.441 1.00 83.25 186 ALA A CA 1
ATOM 1479 C C . ALA A 1 186 ? -9.830 -2.164 41.114 1.00 83.25 186 ALA A C 1
ATOM 1481 O O . ALA A 1 186 ? -10.652 -2.109 42.028 1.00 83.25 186 ALA A O 1
ATOM 1482 N N . TYR A 1 187 ? -9.330 -3.332 40.687 1.00 86.81 187 TYR A N 1
ATOM 1483 C CA . TYR A 1 187 ? -9.662 -4.623 41.320 1.00 86.81 187 TYR A CA 1
ATOM 1484 C C . TYR A 1 187 ? -8.693 -5.031 42.430 1.00 86.81 187 TYR A C 1
ATOM 1486 O O . TYR A 1 187 ? -9.064 -5.783 43.325 1.00 86.81 187 TYR A O 1
ATOM 1494 N N . CYS A 1 188 ? -7.457 -4.553 42.372 1.00 88.75 188 CYS A N 1
ATOM 1495 C CA . CYS A 1 188 ? -6.372 -4.900 43.273 1.00 88.75 188 CYS A CA 1
ATOM 1496 C C . CYS A 1 188 ? -5.685 -3.630 43.798 1.00 88.75 188 CYS A C 1
ATOM 1498 O O . CYS A 1 188 ? -4.523 -3.358 43.449 1.00 88.75 188 CYS A O 1
ATOM 1500 N N . PRO A 1 189 ? -6.387 -2.833 44.623 1.00 86.12 189 PRO A N 1
ATOM 1501 C CA . PRO A 1 189 ? -5.813 -1.642 45.226 1.00 86.12 189 PRO A CA 1
ATOM 1502 C C . PRO A 1 189 ? -4.609 -1.989 46.114 1.00 86.12 189 PRO A C 1
ATOM 1504 O O . PRO A 1 189 ? -4.532 -3.055 46.734 1.00 86.12 189 PRO A O 1
ATOM 1507 N N . LYS A 1 190 ? -3.644 -1.067 46.174 1.00 84.81 190 LYS A N 1
ATOM 1508 C CA . LYS A 1 190 ? -2.494 -1.160 47.080 1.00 84.81 190 LYS A CA 1
ATOM 1509 C C . LYS A 1 190 ? -2.842 -0.513 48.417 1.00 84.81 190 LYS A C 1
ATOM 1511 O O . LYS A 1 190 ? -3.146 0.674 48.470 1.00 84.81 190 LYS A O 1
ATOM 1516 N N . THR A 1 191 ? -2.719 -1.272 49.498 1.00 83.19 191 THR A N 1
ATOM 1517 C CA . THR A 1 191 ? -2.855 -0.793 50.880 1.00 83.19 191 THR A CA 1
ATOM 1518 C C . THR A 1 191 ? -1.604 -1.194 51.656 1.00 83.19 191 THR A C 1
ATOM 1520 O O . THR A 1 191 ? -1.287 -2.380 51.726 1.00 83.19 191 THR A O 1
ATOM 1523 N N . ASN A 1 192 ? -0.868 -0.225 52.217 1.00 81.81 192 ASN A N 1
ATOM 1524 C CA . ASN A 1 192 ? 0.389 -0.454 52.954 1.00 81.81 192 ASN A CA 1
ATOM 1525 C C . ASN A 1 192 ? 1.419 -1.309 52.183 1.00 81.81 192 ASN A C 1
ATOM 1527 O O . ASN A 1 192 ? 1.974 -2.259 52.725 1.00 81.81 192 ASN A O 1
ATOM 1531 N N . ASN A 1 193 ? 1.647 -1.003 50.901 1.00 79.75 193 ASN A N 1
ATOM 1532 C CA . ASN A 1 193 ? 2.515 -1.756 49.977 1.00 79.75 193 ASN A CA 1
ATOM 1533 C C . ASN A 1 193 ? 2.097 -3.207 49.674 1.00 79.75 193 ASN A C 1
ATOM 1535 O O . ASN A 1 193 ? 2.748 -3.847 48.851 1.00 79.75 193 ASN A O 1
ATOM 1539 N N . ASN A 1 194 ? 0.994 -3.704 50.241 1.00 85.44 194 ASN A N 1
ATOM 1540 C CA . ASN A 1 194 ? 0.418 -4.989 49.866 1.00 85.44 194 ASN A CA 1
ATOM 1541 C C . ASN A 1 194 ? -0.752 -4.792 48.893 1.00 85.44 194 ASN A C 1
ATOM 1543 O O . ASN A 1 194 ? -1.581 -3.895 49.070 1.00 85.44 194 ASN A O 1
ATOM 1547 N N . ARG A 1 195 ? -0.817 -5.618 47.849 1.00 86.25 195 ARG A N 1
ATOM 1548 C CA . ARG A 1 195 ? -1.900 -5.583 46.861 1.00 86.25 195 ARG A CA 1
ATOM 1549 C C . ARG A 1 195 ? -2.960 -6.602 47.268 1.00 86.25 195 ARG A C 1
ATOM 1551 O O . ARG A 1 195 ? -2.686 -7.797 47.260 1.00 86.25 195 ARG A O 1
ATOM 1558 N N . MET A 1 196 ? -4.158 -6.131 47.604 1.00 86.38 196 MET A N 1
ATOM 1559 C CA . MET A 1 196 ? -5.284 -6.997 47.954 1.00 86.38 196 MET A CA 1
ATOM 1560 C C . MET A 1 196 ? -6.326 -6.933 46.844 1.00 86.38 196 MET A C 1
ATOM 1562 O O . MET A 1 196 ? -6.876 -5.870 46.574 1.00 86.38 196 MET A O 1
ATOM 1566 N N . CYS A 1 197 ? -6.572 -8.062 46.185 1.00 88.81 197 CYS A N 1
ATOM 1567 C CA . CYS A 1 197 ? -7.557 -8.150 45.117 1.00 88.81 197 CYS A CA 1
ATOM 1568 C C . CYS A 1 197 ? -8.949 -8.461 45.670 1.00 88.81 197 CYS A C 1
ATOM 1570 O O . CYS A 1 197 ? -9.106 -9.294 46.561 1.00 88.81 197 CYS A O 1
ATOM 1572 N N . VAL A 1 198 ? -9.960 -7.806 45.110 1.00 89.12 198 VAL A N 1
ATOM 1573 C CA . VAL A 1 198 ? -11.374 -8.043 45.399 1.00 89.12 198 VAL A CA 1
ATOM 1574 C C . VAL A 1 198 ? -12.090 -8.504 44.136 1.00 89.12 198 VAL A C 1
ATOM 1576 O O . VAL A 1 198 ? -11.746 -8.108 43.024 1.00 89.12 198 VAL A O 1
ATOM 1579 N N . VAL A 1 199 ? -13.113 -9.343 44.307 1.00 91.81 199 VAL A N 1
ATOM 1580 C CA . VAL A 1 199 ? -13.906 -9.896 43.194 1.00 91.81 199 VAL A CA 1
ATOM 1581 C C . VAL A 1 199 ? -14.606 -8.782 42.403 1.00 91.81 199 VAL A C 1
ATOM 1583 O O . VAL A 1 199 ? -14.676 -8.836 41.174 1.00 91.81 199 VAL A O 1
ATOM 1586 N N . CYS A 1 200 ? -15.083 -7.751 43.108 1.00 93.06 200 CYS A N 1
ATOM 1587 C CA . CYS A 1 200 ? -15.759 -6.586 42.549 1.00 93.06 200 CYS A CA 1
ATOM 1588 C C . CYS A 1 200 ? -15.230 -5.289 43.159 1.00 93.06 200 CYS A C 1
ATOM 1590 O O . CYS A 1 200 ? -14.895 -5.240 44.340 1.00 93.06 200 CYS A O 1
ATOM 1592 N N . GLN A 1 201 ? -15.190 -4.233 42.344 1.00 89.44 201 GLN A N 1
ATOM 1593 C CA . GLN A 1 201 ? -14.812 -2.888 42.780 1.00 89.44 201 GLN A CA 1
ATOM 1594 C C . GLN A 1 201 ? -15.772 -2.365 43.859 1.00 89.44 201 GLN A C 1
ATOM 1596 O O . GLN A 1 201 ? -16.955 -2.707 43.861 1.00 89.44 201 GLN A O 1
ATOM 1601 N N . THR A 1 202 ? -15.290 -1.481 44.732 1.00 86.62 202 THR A N 1
ATOM 1602 C CA . THR A 1 202 ? -16.115 -0.833 45.764 1.00 86.62 202 THR A CA 1
ATOM 1603 C C . THR A 1 202 ? -17.388 -0.224 45.166 1.00 86.62 202 THR A C 1
ATOM 1605 O O . THR A 1 202 ? -17.338 0.462 44.145 1.00 86.62 202 THR A O 1
ATOM 1608 N N . GLY A 1 203 ? -18.538 -0.484 45.796 1.00 88.88 203 GLY A N 1
ATOM 1609 C CA . GLY A 1 203 ? -19.853 -0.039 45.316 1.00 88.88 203 GLY A CA 1
ATOM 1610 C C . GLY A 1 203 ? -20.518 -0.968 44.293 1.00 88.88 203 GLY A C 1
ATOM 1611 O O . GLY A 1 203 ? -21.636 -0.687 43.871 1.00 88.88 203 GLY A O 1
ATOM 1612 N N . TRP A 1 204 ? -19.870 -2.076 43.915 1.00 95.06 204 TRP A N 1
ATOM 1613 C CA . TRP A 1 204 ? -20.452 -3.115 43.066 1.00 95.06 204 TRP A CA 1
ATOM 1614 C C . TRP A 1 204 ? -20.747 -4.382 43.868 1.00 95.06 204 TRP A C 1
ATOM 1616 O O . TRP A 1 204 ? -19.907 -4.863 44.627 1.00 95.06 204 TRP A O 1
ATOM 1626 N N . LEU A 1 205 ? -21.928 -4.954 43.655 1.00 95.12 205 LEU A N 1
ATOM 1627 C CA . LEU A 1 205 ? -22.375 -6.178 44.309 1.00 95.12 205 LEU A CA 1
ATOM 1628 C C . LEU A 1 205 ? -21.884 -7.409 43.527 1.00 95.12 205 LEU A C 1
ATOM 1630 O O . LEU A 1 205 ? -22.190 -7.511 42.333 1.00 95.12 205 LEU A O 1
ATOM 1634 N N . PRO A 1 206 ? -21.134 -8.338 44.151 1.00 95.38 206 PRO A N 1
ATOM 1635 C CA . PRO A 1 206 ? -20.725 -9.579 43.507 1.00 95.38 206 PRO A CA 1
ATOM 1636 C C . PRO A 1 206 ? -21.889 -10.569 43.441 1.00 95.38 206 PRO A C 1
ATOM 1638 O O . PRO A 1 206 ? -22.524 -10.866 44.451 1.00 95.38 206 PRO A O 1
ATOM 1641 N N . PHE A 1 207 ? -22.129 -11.135 42.260 1.00 95.31 207 PHE A N 1
ATOM 1642 C CA . PHE A 1 207 ? -23.047 -12.257 42.096 1.00 95.31 207 PHE A CA 1
ATOM 1643 C C . PHE A 1 207 ? -22.614 -13.150 40.932 1.00 95.31 207 PHE A C 1
ATOM 1645 O O . PHE A 1 207 ? -22.527 -12.712 39.781 1.00 95.31 207 PHE A O 1
ATOM 1652 N N . GLN A 1 208 ? -22.355 -14.425 41.238 1.00 92.31 208 GLN A N 1
ATOM 1653 C CA . GLN A 1 208 ? -21.772 -15.391 40.300 1.00 92.31 208 GLN A CA 1
ATOM 1654 C C . GLN A 1 208 ? -20.505 -14.816 39.632 1.00 92.31 208 GLN A C 1
ATOM 1656 O O . GLN A 1 208 ? -19.597 -14.358 40.318 1.00 92.31 208 GLN A O 1
ATOM 1661 N N . SER A 1 209 ? -20.433 -14.818 38.300 1.00 91.50 209 SER A N 1
ATOM 1662 C CA . SER A 1 209 ? -19.302 -14.303 37.518 1.00 91.50 209 SER A CA 1
ATOM 1663 C C . SER A 1 209 ? -19.424 -12.814 37.153 1.00 91.50 209 SER A C 1
ATOM 1665 O O . SER A 1 209 ? -18.726 -12.333 36.254 1.00 91.50 209 SER A O 1
ATOM 1667 N N . GLY A 1 210 ? -20.318 -12.071 37.815 1.00 94.88 210 GLY A N 1
ATOM 1668 C CA . GLY A 1 210 ? -20.593 -10.665 37.529 1.00 94.88 210 GLY A CA 1
ATOM 1669 C C . GLY A 1 210 ? -20.516 -9.750 38.751 1.00 94.88 210 GLY A C 1
ATOM 1670 O O . GLY A 1 210 ? -20.734 -10.165 39.886 1.00 94.88 210 GLY A O 1
ATOM 1671 N N . CYS A 1 211 ? -20.253 -8.478 38.478 1.00 96.62 211 CYS A N 1
ATOM 1672 C CA . CYS A 1 211 ? -20.364 -7.362 39.406 1.00 96.62 211 CYS A CA 1
ATOM 1673 C C . CYS A 1 211 ? -21.503 -6.455 38.946 1.00 96.62 211 CYS A C 1
ATOM 1675 O O . CYS A 1 211 ? -21.537 -6.090 37.767 1.00 96.62 211 CYS A O 1
ATOM 1677 N N . TYR A 1 212 ? -22.379 -6.043 39.864 1.00 97.88 212 TYR A N 1
ATOM 1678 C CA . TYR A 1 212 ? -23.577 -5.257 39.553 1.00 97.88 212 TYR A CA 1
ATOM 1679 C C . TYR A 1 212 ? -23.582 -3.917 40.286 1.00 97.88 212 TYR A C 1
ATOM 1681 O O . TYR A 1 212 ? -23.345 -3.872 41.490 1.00 97.88 212 TYR A O 1
ATOM 1689 N N . ALA A 1 213 ? -23.879 -2.833 39.572 1.00 97.12 213 ALA A N 1
ATOM 1690 C CA . ALA A 1 213 ? -24.128 -1.524 40.169 1.00 97.12 213 ALA A CA 1
ATOM 1691 C C . ALA A 1 213 ? -25.615 -1.195 40.039 1.00 97.12 213 ALA A C 1
ATOM 1693 O O . ALA A 1 213 ? -26.131 -1.089 38.923 1.00 97.12 213 ALA A O 1
ATOM 1694 N N . ILE A 1 214 ? -26.285 -1.050 41.181 1.00 95.62 214 ILE A N 1
ATOM 1695 C CA . ILE A 1 214 ? -27.705 -0.704 41.268 1.00 95.62 214 ILE A CA 1
ATOM 1696 C C . ILE A 1 214 ? -27.804 0.818 41.400 1.00 95.62 214 ILE A C 1
ATOM 1698 O O . ILE A 1 214 ? -27.466 1.378 42.443 1.00 95.62 214 ILE A O 1
ATOM 1702 N N . ASN A 1 215 ? -28.198 1.506 40.327 1.00 95.25 215 ASN A N 1
ATOM 1703 C CA . ASN A 1 215 ? -28.213 2.967 40.294 1.00 95.25 215 ASN A CA 1
ATOM 1704 C C . ASN A 1 215 ? -29.609 3.484 40.644 1.00 95.25 215 ASN A C 1
ATOM 1706 O O . ASN A 1 215 ? -30.542 3.342 39.851 1.00 95.25 215 ASN A O 1
ATOM 1710 N N . ASN A 1 216 ? -29.717 4.134 41.809 1.00 92.69 216 ASN A N 1
ATOM 1711 C CA . ASN A 1 216 ? -30.982 4.580 42.409 1.00 92.69 216 ASN A CA 1
ATOM 1712 C C . ASN A 1 216 ? -31.090 6.110 42.501 1.00 92.69 216 ASN A C 1
ATOM 1714 O O . ASN A 1 216 ? -31.236 6.640 43.605 1.00 92.69 216 ASN A O 1
ATOM 1718 N N . PRO A 1 217 ? -30.994 6.851 41.383 1.00 92.75 217 PRO A N 1
ATOM 1719 C CA . PRO A 1 217 ? -31.081 8.304 41.423 1.00 92.75 217 PRO A CA 1
ATOM 1720 C C . PRO A 1 217 ? -32.500 8.790 41.751 1.00 92.75 217 PRO A C 1
ATOM 1722 O O . PRO A 1 217 ? -33.487 8.043 41.677 1.00 92.75 217 PRO A O 1
ATOM 1725 N N . LYS A 1 218 ? -32.611 10.084 42.071 1.00 91.88 218 LYS A N 1
ATOM 1726 C CA . LYS A 1 218 ? -33.910 10.757 42.218 1.00 91.88 218 LYS A CA 1
ATOM 1727 C C . LYS A 1 218 ? -34.640 10.789 40.873 1.00 91.88 218 LYS A C 1
ATOM 1729 O O . LYS A 1 218 ? -34.017 10.690 39.821 1.00 91.88 218 LYS A O 1
ATOM 1734 N N . ALA A 1 219 ? -35.963 10.967 40.889 1.00 89.12 219 ALA A N 1
ATOM 1735 C CA . ALA A 1 219 ? -36.782 10.950 39.671 1.00 89.12 219 ALA A CA 1
ATOM 1736 C C . ALA A 1 219 ? -36.285 11.922 38.580 1.00 89.12 219 ALA A C 1
ATOM 1738 O O . ALA A 1 219 ? -36.252 11.553 37.415 1.00 89.12 219 ALA A O 1
ATOM 1739 N N . SER A 1 220 ? -35.821 13.118 38.960 1.00 91.50 220 SER A N 1
ATOM 1740 C CA . SER A 1 220 ? -35.271 14.133 38.045 1.00 91.50 220 SER A CA 1
ATOM 1741 C C . SER A 1 220 ? -33.927 13.766 37.400 1.00 91.50 220 SER A C 1
ATOM 1743 O O . SER A 1 220 ? -33.477 14.452 36.490 1.00 91.50 220 SER A O 1
ATOM 1745 N N . GLU A 1 221 ? -33.255 12.734 37.905 1.00 94.25 221 GLU A N 1
ATOM 1746 C CA . GLU A 1 221 ? -31.920 12.283 37.489 1.00 94.25 221 GLU A CA 1
ATOM 1747 C C . GLU A 1 221 ? -31.964 10.897 36.820 1.00 94.25 221 GLU A C 1
ATOM 1749 O O . GLU A 1 221 ? -30.929 10.353 36.420 1.00 94.25 221 GLU A O 1
ATOM 1754 N N . GLN A 1 222 ? -33.158 10.309 36.709 1.00 94.62 222 GLN A N 1
ATOM 1755 C CA . GLN A 1 222 ? -33.370 9.076 35.967 1.00 94.62 222 GLN A CA 1
ATOM 1756 C C . GLN A 1 222 ? -33.048 9.281 34.485 1.00 94.62 222 GLN A C 1
ATOM 1758 O O . GLN A 1 222 ? -33.090 10.390 33.950 1.00 94.62 222 GLN A O 1
ATOM 1763 N N . LYS A 1 223 ? -32.677 8.195 33.808 1.00 97.00 223 LYS A N 1
ATOM 1764 C CA . LYS A 1 223 ? -32.152 8.264 32.442 1.00 97.00 223 LYS A CA 1
ATOM 1765 C C . LYS A 1 223 ? -33.031 7.481 31.483 1.00 97.00 223 LYS A C 1
ATOM 1767 O O . LYS A 1 223 ? -33.668 6.498 31.862 1.00 97.00 223 LYS A O 1
ATOM 1772 N N . THR A 1 224 ? -33.019 7.906 30.222 1.00 98.06 224 THR A N 1
ATOM 1773 C CA . THR A 1 224 ? -33.479 7.070 29.106 1.00 98.06 224 THR A CA 1
ATOM 1774 C C . THR A 1 224 ? -32.637 5.805 29.022 1.00 98.06 224 THR A C 1
ATOM 1776 O O . THR A 1 224 ? -31.522 5.772 29.550 1.00 98.06 224 THR A O 1
ATOM 1779 N N . TRP A 1 225 ? -33.119 4.775 28.323 1.00 98.25 225 TRP A N 1
ATOM 1780 C CA . TRP A 1 225 ? -32.355 3.530 28.184 1.00 98.25 225 TRP A CA 1
ATOM 1781 C C . TRP A 1 225 ? -30.952 3.788 27.616 1.00 98.25 225 TRP A C 1
ATOM 1783 O O . TRP A 1 225 ? -29.957 3.290 28.137 1.00 98.25 225 TRP A O 1
ATOM 1793 N N . LYS A 1 226 ? -30.851 4.656 26.598 1.00 98.50 226 LYS A N 1
ATOM 1794 C CA . LYS A 1 226 ? -29.562 5.032 26.002 1.00 98.50 226 LYS A CA 1
ATOM 1795 C C . LYS A 1 226 ? -28.681 5.809 26.979 1.00 98.50 226 LYS A C 1
ATOM 1797 O O . LYS A 1 226 ? -27.496 5.513 27.073 1.00 98.50 226 LYS A O 1
ATOM 1802 N N . GLY A 1 227 ? -29.248 6.756 27.729 1.00 98.50 227 GLY A N 1
ATOM 1803 C CA . GLY A 1 227 ? -28.492 7.510 28.731 1.00 98.50 227 GLY A CA 1
ATOM 1804 C C . GLY A 1 227 ? -27.979 6.625 29.871 1.00 98.50 227 GLY A C 1
ATOM 1805 O O . GLY A 1 227 ? -26.866 6.825 30.349 1.00 98.50 227 GLY A O 1
ATOM 1806 N N . ALA A 1 228 ? -28.766 5.633 30.289 1.00 98.44 228 ALA A N 1
ATOM 1807 C CA . ALA A 1 228 ? -28.352 4.629 31.264 1.00 98.44 228 ALA A CA 1
ATOM 1808 C C . ALA A 1 228 ? -27.244 3.719 30.710 1.00 98.44 228 ALA A C 1
ATOM 1810 O O . ALA A 1 228 ? -26.283 3.420 31.416 1.00 98.44 228 ALA A O 1
ATOM 1811 N N . GLN A 1 229 ? -27.335 3.332 29.434 1.00 98.62 229 GLN A N 1
ATOM 1812 C CA . GLN A 1 229 ? -26.271 2.591 28.761 1.00 98.62 229 GLN A CA 1
ATOM 1813 C C . GLN A 1 229 ? -24.959 3.384 28.731 1.00 98.62 229 GLN A C 1
ATOM 1815 O O . GLN A 1 229 ? -23.914 2.852 29.095 1.00 98.62 229 GLN A O 1
ATOM 1820 N N . ASP A 1 230 ? -25.018 4.664 28.360 1.00 98.56 230 ASP A N 1
ATOM 1821 C CA . ASP A 1 230 ? -23.844 5.544 28.314 1.00 98.56 230 ASP A CA 1
ATOM 1822 C C . ASP A 1 230 ? -23.194 5.709 29.690 1.00 98.56 230 ASP A C 1
ATOM 1824 O O . ASP A 1 230 ? -21.969 5.684 29.813 1.00 98.56 230 ASP A O 1
ATOM 1828 N N . ASP A 1 231 ? -24.013 5.801 30.737 1.00 98.25 231 ASP A N 1
ATOM 1829 C CA . ASP A 1 231 ? -23.547 5.832 32.120 1.00 98.25 231 ASP A CA 1
ATOM 1830 C C . ASP A 1 231 ? -22.822 4.533 32.526 1.00 98.25 231 ASP A C 1
ATOM 1832 O O . ASP A 1 231 ? -21.757 4.593 33.148 1.00 98.25 231 ASP A O 1
ATOM 1836 N N . CYS A 1 232 ? -23.346 3.363 32.143 1.00 98.12 232 CYS A N 1
ATOM 1837 C CA . CYS A 1 232 ? -22.676 2.085 32.389 1.00 98.12 232 CYS A CA 1
ATOM 1838 C C . CYS A 1 232 ? -21.373 1.949 31.582 1.00 98.12 232 CYS A C 1
ATOM 1840 O O . CYS A 1 232 ? -20.355 1.523 32.139 1.00 98.12 232 CYS A O 1
ATOM 1842 N N . ILE A 1 233 ? -21.365 2.358 30.310 1.00 97.06 233 ILE A N 1
ATOM 1843 C CA . ILE A 1 233 ? -20.167 2.354 29.454 1.00 97.06 233 ILE A CA 1
ATOM 1844 C C . ILE A 1 233 ? -19.073 3.236 30.062 1.00 97.06 233 ILE A C 1
ATOM 1846 O O . ILE A 1 233 ? -17.922 2.808 30.161 1.00 97.06 233 ILE A O 1
ATOM 1850 N N . GLY A 1 234 ? -19.436 4.417 30.576 1.00 93.62 234 GLY A N 1
ATOM 1851 C CA . GLY A 1 234 ? -18.516 5.303 31.296 1.00 93.62 234 GLY A CA 1
ATOM 1852 C C . GLY A 1 234 ? -17.882 4.671 32.544 1.00 93.62 234 GLY A C 1
ATOM 1853 O O . GLY A 1 234 ? -16.795 5.072 32.951 1.00 93.62 234 GLY A O 1
ATOM 1854 N N . LYS A 1 235 ? -18.511 3.640 33.127 1.00 92.06 235 LYS A N 1
ATOM 1855 C CA . LYS A 1 235 ? -17.998 2.862 34.272 1.00 92.06 235 LYS A CA 1
ATOM 1856 C C . LYS A 1 235 ? -17.255 1.575 33.870 1.00 92.06 235 LYS A C 1
ATOM 1858 O O . LYS A 1 235 ? -17.043 0.700 34.717 1.00 92.06 235 LYS A O 1
ATOM 1863 N N . ILE A 1 236 ? -16.872 1.442 32.595 1.00 90.75 236 ILE A N 1
ATOM 1864 C CA . ILE A 1 236 ? -16.251 0.237 32.012 1.00 90.75 236 ILE A CA 1
ATOM 1865 C C . ILE A 1 236 ? -17.127 -1.003 32.269 1.00 90.75 236 ILE A C 1
ATOM 1867 O O . ILE A 1 236 ? -16.695 -2.037 32.784 1.00 90.75 236 ILE A O 1
ATOM 1871 N N . SER A 1 237 ? -18.414 -0.850 31.971 1.00 94.94 237 SER A N 1
ATOM 1872 C CA . SER A 1 237 ? -19.460 -1.861 32.119 1.00 94.94 237 SER A CA 1
ATOM 1873 C C . SER A 1 237 ? -20.508 -1.681 31.018 1.00 94.94 237 SER A C 1
ATOM 1875 O O . SER A 1 237 ? -20.324 -0.861 30.124 1.00 94.94 237 SER A O 1
ATOM 1877 N N . ASP A 1 238 ? -21.610 -2.417 31.073 1.00 98.19 238 ASP A N 1
ATOM 1878 C CA . ASP A 1 238 ? -22.786 -2.154 30.236 1.00 98.19 238 ASP A CA 1
ATOM 1879 C C . ASP A 1 238 ? -24.055 -2.395 31.067 1.00 98.19 238 ASP A C 1
ATOM 1881 O O . ASP A 1 238 ? -23.970 -2.824 32.221 1.00 98.19 238 ASP A O 1
ATOM 1885 N N . LEU A 1 239 ? -25.234 -2.119 30.520 1.00 98.62 239 LEU A N 1
ATOM 1886 C CA . LEU A 1 239 ? -26.492 -2.520 31.146 1.00 98.62 239 LEU A CA 1
ATOM 1887 C C . LEU A 1 239 ? -26.543 -4.043 31.337 1.00 98.62 239 LEU A C 1
ATOM 1889 O O . LEU A 1 239 ? -26.013 -4.817 30.537 1.00 98.62 239 LEU A O 1
ATOM 1893 N N . ALA A 1 240 ? -27.198 -4.492 32.407 1.00 98.00 240 ALA A N 1
ATOM 1894 C CA . ALA A 1 240 ? -27.163 -5.894 32.804 1.00 98.00 240 ALA A CA 1
ATOM 1895 C C . ALA A 1 240 ? -27.723 -6.850 31.738 1.00 98.00 240 ALA A C 1
ATOM 1897 O O . ALA A 1 240 ? -28.886 -6.751 31.345 1.00 98.00 240 ALA A O 1
ATOM 1898 N N . VAL A 1 241 ? -26.896 -7.814 31.319 1.00 97.25 241 VAL A N 1
ATOM 1899 C CA . VAL A 1 241 ? -27.301 -8.950 30.479 1.00 97.25 241 VAL A CA 1
ATOM 1900 C C . VAL A 1 241 ? -27.565 -10.169 31.344 1.00 97.25 241 VAL A C 1
ATOM 1902 O O . VAL A 1 241 ? -26.643 -10.651 32.008 1.00 97.25 241 VAL A O 1
ATOM 1905 N N . VAL A 1 242 ? -28.788 -10.691 31.254 1.00 95.75 242 VAL A N 1
ATOM 1906 C CA . VAL A 1 242 ? -29.280 -11.796 32.079 1.00 95.75 242 VAL A CA 1
ATOM 1907 C C . VAL A 1 242 ? -29.157 -13.125 31.338 1.00 95.75 242 VAL A C 1
ATOM 1909 O O . VAL A 1 242 ? -29.737 -13.308 30.270 1.00 95.75 242 VAL A O 1
ATOM 1912 N N . ASN A 1 243 ? -28.402 -14.068 31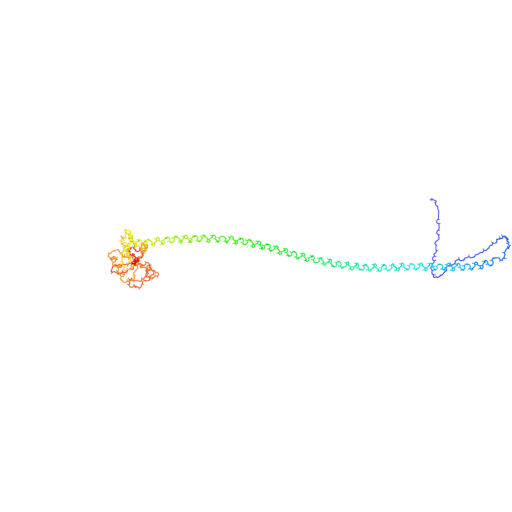.904 1.00 93.81 243 ASN A N 1
ATOM 1913 C CA . ASN A 1 243 ? -28.038 -15.319 31.228 1.00 93.81 243 ASN A CA 1
ATOM 1914 C C . ASN A 1 243 ? -28.932 -16.507 31.587 1.00 93.81 243 ASN A C 1
ATOM 1916 O O . ASN A 1 243 ? -29.077 -17.435 30.795 1.00 93.81 243 ASN A O 1
ATOM 1920 N N . ASN A 1 244 ? -29.492 -16.525 32.794 1.00 93.88 244 ASN A N 1
ATOM 1921 C CA . ASN A 1 244 ? -30.261 -17.655 33.308 1.00 93.88 244 ASN A CA 1
ATOM 1922 C C . ASN A 1 244 ? -31.322 -17.189 34.321 1.00 93.88 244 ASN A C 1
ATOM 1924 O O . ASN A 1 244 ? -31.412 -16.005 34.640 1.00 93.88 244 ASN A O 1
ATOM 1928 N N . GLU A 1 245 ? -32.158 -18.119 34.796 1.00 93.69 245 GLU A N 1
ATOM 1929 C CA . GLU A 1 245 ? -33.254 -17.780 35.718 1.00 93.69 245 GLU A CA 1
ATOM 1930 C C . GLU A 1 245 ? -32.734 -17.290 37.074 1.00 93.69 245 GLU A C 1
ATOM 1932 O O . GLU A 1 245 ? -33.287 -16.357 37.637 1.00 93.69 245 GLU A O 1
ATOM 1937 N N . THR A 1 246 ? -31.629 -17.859 37.558 1.00 95.38 246 THR A N 1
ATOM 1938 C CA . THR A 1 246 ? -30.981 -17.452 38.811 1.00 95.38 246 THR A CA 1
ATOM 1939 C C . THR A 1 246 ? -30.529 -15.993 38.761 1.00 95.38 246 THR A C 1
ATOM 1941 O O . THR A 1 246 ? -30.736 -15.237 39.705 1.00 95.38 246 THR A O 1
ATOM 1944 N N . GLU A 1 247 ? -29.959 -15.572 37.635 1.00 95.44 247 GLU A N 1
ATOM 1945 C CA . GLU A 1 247 ? -29.568 -14.186 37.413 1.00 95.44 247 GLU A CA 1
ATOM 1946 C C . GLU A 1 247 ? -30.780 -13.265 37.242 1.00 95.44 247 GLU A C 1
ATOM 1948 O O . GLU A 1 247 ? -30.780 -12.143 37.742 1.00 95.44 247 GLU A O 1
ATOM 1953 N N . LYS A 1 248 ? -31.843 -13.743 36.589 1.00 94.50 248 LYS A N 1
ATOM 1954 C CA . LYS A 1 248 ? -33.100 -13.000 36.481 1.00 94.50 248 LYS A CA 1
ATOM 1955 C C . LYS A 1 248 ? -33.718 -12.734 37.855 1.00 94.50 248 LYS A C 1
ATOM 1957 O O . LYS A 1 248 ? -34.133 -11.605 38.105 1.00 94.50 248 LYS A O 1
ATOM 1962 N N . SER A 1 249 ? -33.740 -13.734 38.738 1.00 94.31 249 SER A N 1
ATOM 1963 C CA . SER A 1 249 ? -34.181 -13.575 40.129 1.00 94.31 249 SER A CA 1
ATOM 1964 C C . SER A 1 249 ? -33.325 -12.549 40.866 1.00 94.31 249 SER A C 1
ATOM 1966 O O . SER A 1 249 ? -33.871 -11.601 41.411 1.00 94.31 249 SER A O 1
ATOM 1968 N N . TYR A 1 250 ? -31.996 -12.644 40.771 1.00 95.38 250 TYR A N 1
ATOM 1969 C CA . TYR A 1 250 ? -31.097 -11.674 41.403 1.00 95.38 250 TYR A CA 1
ATOM 1970 C C . TYR A 1 250 ? -31.341 -10.228 40.937 1.00 95.38 250 TYR A C 1
ATOM 1972 O O . TYR A 1 250 ? -31.368 -9.301 41.746 1.00 95.38 250 TYR A O 1
ATOM 1980 N N . ILE A 1 251 ? -31.552 -10.020 39.634 1.00 95.31 251 ILE A N 1
ATOM 1981 C CA . ILE A 1 251 ? -31.889 -8.704 39.076 1.00 95.31 251 ILE A CA 1
ATOM 1982 C C . ILE A 1 251 ? -33.254 -8.212 39.582 1.00 95.31 251 ILE A C 1
ATOM 1984 O O . ILE A 1 251 ? -33.389 -7.034 39.917 1.00 95.31 251 ILE A O 1
ATOM 1988 N N . SER A 1 252 ? -34.248 -9.100 39.681 1.00 93.06 252 SER A N 1
ATOM 1989 C CA . SER A 1 252 ? -35.567 -8.790 40.248 1.00 93.06 252 SER A CA 1
ATOM 1990 C C . SER A 1 252 ? -35.477 -8.388 41.724 1.00 93.06 252 SER A C 1
ATOM 1992 O O . SER A 1 252 ? -36.069 -7.384 42.108 1.00 93.06 252 SER A O 1
ATOM 1994 N N . ASP A 1 253 ? -34.701 -9.107 42.537 1.00 91.75 253 ASP A N 1
ATOM 1995 C CA . ASP A 1 253 ? -34.555 -8.848 43.979 1.00 91.75 253 ASP A CA 1
ATOM 1996 C C . ASP A 1 253 ? -33.864 -7.507 44.270 1.00 91.75 253 ASP A C 1
ATOM 1998 O O . ASP A 1 253 ? -34.113 -6.879 45.296 1.00 91.75 253 ASP A O 1
ATOM 2002 N N . ASN A 1 254 ? -33.020 -7.043 43.343 1.00 90.44 254 ASN A N 1
ATOM 2003 C CA . ASN A 1 254 ? -32.359 -5.738 43.408 1.00 90.44 254 ASN A CA 1
ATOM 2004 C C . ASN A 1 254 ? -33.125 -4.623 42.672 1.00 90.44 254 ASN A C 1
ATOM 2006 O O . ASN A 1 254 ? -32.636 -3.497 42.576 1.00 90.44 254 ASN A O 1
ATOM 2010 N N . SER A 1 255 ? -34.308 -4.922 42.132 1.00 89.25 255 SER A N 1
ATOM 2011 C CA . SER A 1 255 ? -35.207 -3.920 41.558 1.00 89.25 255 SER A CA 1
ATOM 2012 C C . SER A 1 255 ? -36.124 -3.339 42.650 1.00 89.25 255 SER A C 1
ATOM 2014 O O . SER A 1 255 ? -36.184 -3.846 43.771 1.00 89.25 255 SER A O 1
ATOM 2016 N N . TRP A 1 256 ? -36.856 -2.267 42.344 1.00 78.56 256 TRP A N 1
ATOM 2017 C CA . TRP A 1 256 ? -37.921 -1.727 43.202 1.00 78.56 256 TRP A CA 1
ATOM 2018 C C . TRP A 1 256 ? -39.289 -2.223 42.734 1.00 78.56 256 TRP A C 1
ATOM 2020 O O . TRP A 1 256 ? -39.476 -2.568 41.559 1.00 78.56 256 TRP A O 1
ATOM 2030 N N . ASP A 1 257 ? -40.239 -2.259 43.671 1.00 67.50 257 ASP A N 1
ATOM 2031 C CA . ASP A 1 257 ? -41.623 -2.619 43.387 1.00 67.50 257 ASP A CA 1
ATOM 2032 C C . ASP A 1 257 ? -42.336 -1.561 42.523 1.00 67.50 257 ASP A C 1
ATOM 2034 O O . ASP A 1 257 ? -41.864 -0.441 42.326 1.00 67.50 257 ASP A O 1
ATOM 2038 N N . SER A 1 258 ? -43.483 -1.941 41.955 1.00 59.69 258 SER A N 1
ATOM 2039 C CA . SER A 1 258 ? -44.236 -1.090 41.030 1.00 59.69 258 SER A CA 1
ATOM 2040 C C . SER A 1 258 ? -45.170 -0.084 41.703 1.00 59.69 258 SER A C 1
ATOM 2042 O O . SER A 1 258 ? -46.002 0.490 41.001 1.00 59.69 258 SER A O 1
ATOM 2044 N N . SER A 1 259 ? -45.125 0.100 43.028 1.00 54.50 259 SER A N 1
ATOM 2045 C CA . SER A 1 259 ? -46.068 0.987 43.730 1.00 54.50 259 SER A CA 1
ATOM 2046 C C . SER A 1 259 ? -45.761 2.486 43.545 1.00 54.50 259 SER A C 1
ATOM 2048 O O . SER A 1 259 ? -46.527 3.337 43.992 1.00 54.50 259 SER A O 1
ATOM 2050 N N . GLY A 1 260 ? -44.710 2.821 42.786 1.00 60.94 260 GLY A N 1
ATOM 2051 C CA . GLY A 1 260 ? -44.427 4.155 42.255 1.00 60.94 260 GLY A CA 1
ATOM 2052 C C . GLY A 1 260 ? -43.106 4.212 41.474 1.00 60.94 260 GLY A C 1
ATOM 2053 O O . GLY A 1 260 ? -42.173 3.482 41.786 1.00 60.94 260 GLY A O 1
ATOM 2054 N N . ASN A 1 261 ? -43.058 5.085 40.454 1.00 54.62 261 ASN A N 1
ATOM 2055 C CA . ASN A 1 261 ? -41.975 5.343 39.487 1.00 54.62 261 ASN A CA 1
ATOM 2056 C C . ASN A 1 261 ? -41.045 4.163 39.177 1.00 54.62 261 ASN A C 1
ATOM 2058 O O . ASN A 1 261 ? -39.996 4.048 39.806 1.00 54.62 261 ASN A O 1
ATOM 2062 N N . ASN A 1 262 ? -41.379 3.465 38.085 1.00 74.31 262 ASN A N 1
ATOM 2063 C CA . ASN A 1 262 ? -40.452 3.062 37.025 1.00 74.31 262 ASN A CA 1
ATOM 2064 C C . ASN A 1 262 ? -39.303 2.112 37.436 1.00 74.31 262 ASN A C 1
ATOM 2066 O O . ASN A 1 262 ? -38.477 2.409 38.300 1.00 74.31 262 ASN A O 1
ATOM 2070 N N . GLY A 1 263 ? -39.284 0.930 36.808 1.00 89.94 263 GLY A N 1
ATOM 2071 C CA . GLY A 1 263 ? -38.370 -0.171 37.118 1.00 89.94 263 GLY A CA 1
ATOM 2072 C C . GLY A 1 263 ? -36.908 0.134 36.788 1.00 89.94 263 GLY A C 1
ATOM 2073 O O . GLY A 1 263 ? -36.459 1.278 36.767 1.00 89.94 263 GLY A O 1
ATOM 2074 N N . TYR A 1 264 ? -36.131 -0.914 36.541 1.00 96.00 264 TYR A N 1
ATOM 2075 C CA . TYR A 1 264 ? -34.704 -0.779 36.266 1.00 96.00 264 TYR A CA 1
ATOM 2076 C C . TYR A 1 264 ? -34.401 -1.161 34.836 1.00 96.00 264 TYR A C 1
ATOM 2078 O O . TYR A 1 264 ? -34.630 -2.304 34.450 1.00 96.00 264 TYR A O 1
ATOM 2086 N N . TRP A 1 265 ? -33.828 -0.241 34.066 1.00 97.88 265 TRP A N 1
ATOM 2087 C CA . TRP A 1 265 ? -33.252 -0.571 32.776 1.00 97.88 265 TRP A CA 1
ATOM 2088 C C . TRP A 1 265 ? -32.252 -1.712 32.918 1.00 97.88 265 TRP A C 1
ATOM 2090 O O . TRP A 1 265 ? -31.329 -1.669 33.738 1.00 97.88 265 TRP A O 1
ATOM 2100 N N . ILE A 1 266 ? -32.450 -2.709 32.066 1.00 98.06 266 ILE A N 1
ATOM 2101 C CA . ILE A 1 266 ? -31.523 -3.807 31.824 1.00 98.06 266 ILE A CA 1
ATOM 2102 C C . ILE A 1 266 ? -31.093 -3.767 30.359 1.00 98.06 266 ILE A C 1
ATOM 2104 O O . ILE A 1 266 ? -31.646 -3.031 29.538 1.00 98.06 266 ILE A O 1
ATOM 2108 N N . GLY A 1 267 ? -30.089 -4.561 30.010 1.00 98.06 267 GLY A N 1
ATOM 2109 C CA . GLY A 1 267 ? -29.442 -4.511 28.705 1.00 98.06 267 GLY A CA 1
ATOM 2110 C C . GLY A 1 267 ? -30.264 -5.090 27.560 1.00 98.06 267 GLY A C 1
ATOM 2111 O O . GLY A 1 267 ? -29.667 -5.519 26.585 1.00 98.06 267 GLY A O 1
ATOM 2112 N N . LEU A 1 268 ? -31.591 -5.158 27.659 1.00 97.88 268 LEU A N 1
ATOM 2113 C CA . LEU A 1 268 ? -32.461 -5.758 26.652 1.00 97.88 268 LEU A CA 1
ATOM 2114 C C . LEU A 1 268 ? -33.289 -4.677 25.945 1.00 97.88 268 LEU A C 1
ATOM 2116 O O . LEU A 1 268 ? -33.967 -3.878 26.591 1.00 97.88 268 LEU A O 1
ATOM 2120 N N . ARG A 1 269 ? -33.248 -4.667 24.610 1.00 97.50 269 ARG A N 1
ATOM 2121 C CA . ARG A 1 269 ? -34.044 -3.767 23.760 1.00 97.50 269 ARG A CA 1
ATOM 2122 C C . ARG A 1 269 ? -34.497 -4.455 22.483 1.00 97.50 269 ARG A C 1
ATOM 2124 O O . ARG A 1 269 ? -33.890 -5.441 22.065 1.00 97.50 269 ARG A O 1
ATOM 2131 N N . VAL A 1 270 ? -35.512 -3.905 21.833 1.00 97.38 270 VAL A N 1
ATOM 2132 C CA . VAL A 1 270 ? -35.870 -4.317 20.478 1.00 97.38 270 VAL A CA 1
ATOM 2133 C C . VAL A 1 270 ? -34.896 -3.684 19.486 1.00 97.38 270 VAL A C 1
ATOM 2135 O O . VAL A 1 270 ? -34.642 -2.479 19.517 1.00 97.38 270 VAL A O 1
ATOM 2138 N N . LYS A 1 271 ? -34.305 -4.517 18.631 1.00 95.12 271 LYS A N 1
ATOM 2139 C CA . LYS A 1 271 ? -33.460 -4.098 17.514 1.00 95.12 271 LYS A CA 1
ATOM 2140 C C . LYS A 1 271 ? -33.623 -5.085 16.362 1.00 95.12 271 LYS A C 1
ATOM 2142 O O . LYS A 1 271 ? -33.492 -6.294 16.560 1.00 95.12 271 LYS A O 1
ATOM 2147 N N . ASP A 1 272 ? -33.872 -4.561 15.166 1.00 92.88 272 ASP A N 1
ATOM 2148 C CA . ASP A 1 272 ? -34.147 -5.346 13.956 1.00 92.88 272 ASP A CA 1
ATOM 2149 C C . ASP A 1 272 ? -35.337 -6.307 14.172 1.00 92.88 272 ASP A C 1
ATOM 2151 O O . ASP A 1 272 ? -35.245 -7.506 13.898 1.00 92.88 272 ASP A O 1
ATOM 2155 N N . GLY A 1 273 ? -36.421 -5.807 14.784 1.00 92.62 273 GLY A N 1
ATOM 2156 C CA . GLY A 1 273 ? -37.632 -6.583 15.079 1.00 92.62 273 GLY A CA 1
ATOM 2157 C C . GLY A 1 273 ? -37.479 -7.691 16.131 1.00 92.62 273 GLY A C 1
ATOM 2158 O O . GLY A 1 273 ? -38.388 -8.497 16.299 1.00 92.62 273 GLY A O 1
ATOM 2159 N N . ASN A 1 274 ? -36.347 -7.769 16.841 1.00 95.25 274 ASN A N 1
ATOM 2160 C CA . ASN A 1 274 ? -36.062 -8.830 17.810 1.00 95.25 274 ASN A CA 1
ATOM 2161 C C . ASN A 1 274 ? -35.574 -8.271 19.150 1.00 95.25 274 ASN A C 1
ATOM 2163 O O . ASN A 1 274 ? -34.869 -7.265 19.196 1.00 95.25 274 ASN A O 1
ATOM 2167 N N . TRP A 1 275 ? -35.884 -8.967 20.246 1.00 96.94 275 TRP A N 1
ATOM 2168 C CA . TRP A 1 275 ? -35.304 -8.686 21.560 1.00 96.94 275 TRP A CA 1
ATOM 2169 C C . TRP A 1 275 ? -33.822 -9.081 21.587 1.00 96.94 275 TRP A C 1
ATOM 2171 O O . TRP A 1 275 ? -33.487 -10.266 21.505 1.00 96.94 275 TRP A O 1
ATOM 2181 N N . LYS A 1 276 ? -32.938 -8.087 21.713 1.00 97.06 276 LYS A N 1
ATOM 2182 C CA . LYS A 1 276 ? -31.480 -8.246 21.723 1.00 97.06 276 LYS A CA 1
ATOM 2183 C C . LYS A 1 276 ? -30.866 -7.663 22.986 1.00 97.06 276 LYS A C 1
ATOM 2185 O O . LYS A 1 276 ? -31.199 -6.549 23.401 1.00 97.06 276 LYS A O 1
ATOM 2190 N N . TRP A 1 277 ? -29.946 -8.419 23.569 1.00 97.88 277 TRP A N 1
ATOM 2191 C CA . TRP A 1 277 ? -29.090 -7.958 24.650 1.00 97.88 277 TRP A CA 1
ATOM 2192 C C . TRP A 1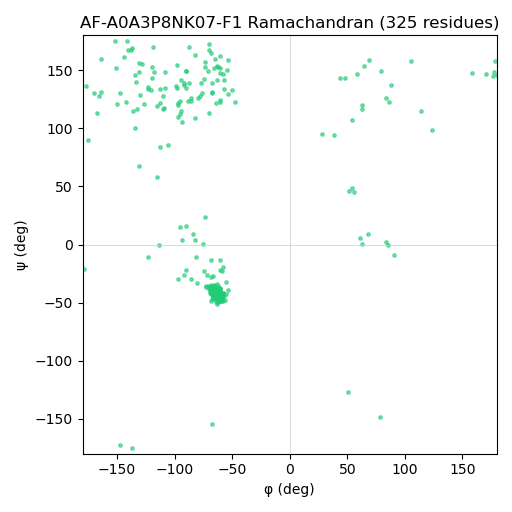 277 ? -28.017 -6.994 24.120 1.00 97.88 277 TRP A C 1
ATOM 2194 O O . TRP A 1 277 ? -27.657 -7.033 22.941 1.00 97.88 277 TRP A O 1
ATOM 2204 N N . VAL A 1 278 ? -27.472 -6.137 24.987 1.00 97.75 278 VAL A N 1
ATOM 2205 C CA . VAL A 1 278 ? -26.382 -5.200 24.649 1.00 97.75 278 VAL A CA 1
ATOM 2206 C C . VAL A 1 278 ? -25.105 -5.899 24.179 1.00 97.75 278 VAL A C 1
ATOM 2208 O O . VAL A 1 278 ? -24.343 -5.315 23.416 1.00 97.75 278 VAL A O 1
ATOM 2211 N N . ASP A 1 279 ? -24.917 -7.173 24.531 1.00 95.69 279 ASP A N 1
ATOM 2212 C CA . ASP A 1 279 ? -23.819 -8.011 24.035 1.00 95.69 279 ASP A CA 1
ATOM 2213 C C . ASP A 1 279 ? -24.078 -8.646 22.653 1.00 95.69 279 ASP A C 1
ATOM 2215 O O . ASP A 1 279 ? -23.267 -9.430 22.160 1.00 95.69 279 ASP A O 1
ATOM 2219 N N . GLY A 1 280 ? -25.209 -8.315 22.023 1.00 95.44 280 GLY A N 1
ATOM 2220 C CA . GLY A 1 280 ? -25.579 -8.736 20.675 1.00 95.44 280 GLY A CA 1
ATOM 2221 C C . GLY A 1 280 ? -26.364 -10.044 20.593 1.00 95.44 280 GLY 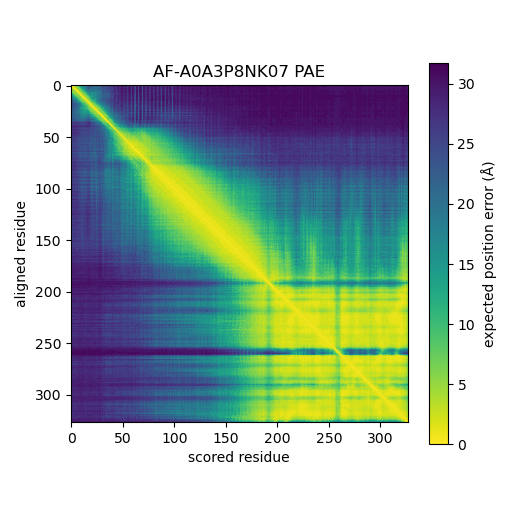A C 1
ATOM 2222 O O . GLY A 1 280 ? -26.885 -10.354 19.520 1.00 95.44 280 GLY A O 1
ATOM 2223 N N . ARG A 1 281 ? -26.502 -10.804 21.687 1.00 96.25 281 ARG A N 1
ATOM 2224 C CA . ARG A 1 281 ? -27.268 -12.060 21.678 1.00 96.25 281 ARG A CA 1
ATOM 2225 C C . ARG A 1 281 ? -28.774 -11.794 21.641 1.00 96.25 281 ARG A C 1
ATOM 2227 O O . ARG A 1 281 ? -29.275 -10.895 22.316 1.00 96.25 281 ARG A O 1
ATOM 2234 N N . ASN A 1 282 ? -29.512 -12.620 20.902 1.00 95.56 282 ASN A N 1
ATOM 2235 C CA . ASN A 1 282 ? -30.975 -12.622 20.957 1.00 95.56 282 ASN A CA 1
ATOM 2236 C C . ASN A 1 282 ? -31.461 -13.204 22.293 1.00 95.56 282 ASN A C 1
ATOM 2238 O O . ASN A 1 282 ? -30.830 -14.098 22.865 1.00 95.56 282 ASN A O 1
ATOM 2242 N N . LEU A 1 283 ? -32.614 -12.736 22.769 1.00 94.94 283 LEU A N 1
ATOM 2243 C CA . LEU A 1 283 ? -33.302 -13.356 23.896 1.00 94.94 283 LEU A CA 1
ATOM 2244 C C . LEU A 1 283 ? -33.746 -14.780 23.523 1.00 94.94 283 LEU A C 1
ATOM 2246 O O . LEU A 1 283 ? -34.518 -14.971 22.589 1.00 94.94 283 LEU A O 1
ATOM 2250 N N . THR A 1 284 ? -33.289 -15.781 24.275 1.00 90.31 284 THR A N 1
ATOM 2251 C CA . THR A 1 284 ? -33.628 -17.196 24.030 1.00 90.31 284 THR A CA 1
ATOM 2252 C C . THR A 1 284 ? -34.942 -17.621 24.680 1.00 90.31 284 THR A C 1
ATOM 2254 O O . THR A 1 284 ? -35.635 -18.494 24.167 1.00 90.31 284 THR A O 1
ATOM 2257 N N . LYS A 1 285 ? -35.308 -17.005 25.808 1.00 90.56 285 LYS A N 1
ATOM 2258 C CA . LYS A 1 285 ? -36.533 -17.299 26.559 1.00 90.56 285 LYS A CA 1
ATOM 2259 C C . LYS A 1 285 ? -37.556 -16.183 26.355 1.00 90.56 285 LYS A C 1
ATOM 2261 O O . LYS A 1 285 ? -37.639 -15.270 27.170 1.00 90.56 285 LYS A O 1
ATOM 2266 N N . SER A 1 286 ? -38.349 -16.260 25.288 1.00 86.81 286 SER A N 1
ATOM 2267 C CA . SER A 1 286 ? -39.387 -15.259 24.976 1.00 86.81 286 SER A CA 1
ATOM 2268 C C . SER A 1 286 ? -40.384 -15.037 26.122 1.00 86.81 286 SER A C 1
ATOM 2270 O O . SER A 1 286 ? -40.803 -13.911 26.355 1.00 86.81 286 SER A O 1
ATOM 2272 N N . ALA A 1 287 ? -40.678 -16.075 26.915 1.00 90.44 287 ALA A N 1
ATOM 2273 C CA . ALA A 1 287 ? -41.540 -15.990 28.098 1.00 90.44 287 ALA A CA 1
ATOM 2274 C C . ALA A 1 287 ? -41.036 -15.024 29.192 1.00 90.44 287 ALA A C 1
ATOM 2276 O O . ALA A 1 287 ? -41.777 -14.707 30.118 1.00 90.44 287 ALA A O 1
ATOM 2277 N N . TRP A 1 288 ? -39.780 -14.566 29.131 1.00 93.06 288 TRP A N 1
ATOM 2278 C CA . TRP A 1 288 ? -39.248 -13.592 30.086 1.00 93.06 288 TRP A CA 1
ATOM 2279 C C . TRP A 1 288 ? -39.807 -12.186 29.918 1.00 93.06 288 TRP A C 1
ATOM 2281 O O . TRP A 1 288 ? -39.811 -11.445 30.898 1.00 93.06 288 TRP A O 1
ATOM 2291 N N . ILE A 1 289 ? -40.253 -11.829 28.714 1.00 92.94 289 ILE A N 1
ATOM 2292 C CA . ILE A 1 289 ? -40.829 -10.523 28.412 1.00 92.94 289 ILE A CA 1
ATOM 2293 C C . ILE A 1 289 ? -42.105 -10.723 27.585 1.00 92.94 289 ILE A C 1
ATOM 2295 O O . ILE A 1 289 ? -42.039 -11.006 26.390 1.00 92.94 289 ILE A O 1
ATOM 2299 N N . PRO A 1 290 ? -43.286 -10.644 28.220 1.00 85.81 290 PRO A N 1
ATOM 2300 C CA . PRO A 1 290 ? -44.549 -10.799 27.513 1.00 85.81 290 PRO A CA 1
ATOM 2301 C C . PRO A 1 290 ? -44.752 -9.697 26.463 1.00 85.81 290 PRO A C 1
ATOM 2303 O O . PRO A 1 290 ? -44.453 -8.529 26.714 1.00 85.81 290 PRO A O 1
ATOM 2306 N N . GLY A 1 291 ? -45.323 -10.068 25.316 1.00 83.50 291 GLY A N 1
ATOM 2307 C CA . GLY A 1 291 ? -45.646 -9.152 24.219 1.00 83.50 291 GLY A CA 1
ATOM 2308 C C . GLY A 1 291 ? -44.705 -9.260 23.016 1.00 83.50 291 GLY A C 1
ATOM 2309 O O . GLY A 1 291 ? -43.580 -9.752 23.108 1.00 83.50 291 GLY A O 1
ATOM 2310 N N . SER A 1 292 ? -45.193 -8.814 21.858 1.00 87.06 292 SER A N 1
ATOM 2311 C CA . SER A 1 292 ? -44.427 -8.837 20.609 1.00 87.06 292 SER A CA 1
ATOM 2312 C C . SER A 1 292 ? -43.387 -7.710 20.576 1.00 87.06 292 SER A C 1
ATOM 2314 O O . SER A 1 292 ? -43.700 -6.587 20.981 1.00 87.06 292 SER A O 1
ATOM 2316 N N . PRO A 1 293 ? -42.164 -7.972 20.078 1.00 91.81 293 PRO A N 1
ATOM 2317 C CA . PRO A 1 293 ? -41.138 -6.945 19.947 1.00 91.81 293 PRO A CA 1
ATOM 2318 C C . PRO A 1 293 ? -41.617 -5.830 19.011 1.00 91.81 293 PRO A C 1
ATOM 2320 O O . PRO A 1 293 ? -41.987 -6.086 17.868 1.00 91.81 293 PRO A O 1
ATOM 2323 N N . THR A 1 294 ? -41.595 -4.594 19.504 1.00 94.12 294 THR A N 1
ATOM 2324 C CA . THR A 1 294 ? -41.917 -3.387 18.733 1.00 94.12 294 THR A CA 1
ATOM 2325 C C . THR A 1 294 ? -40.728 -2.433 18.783 1.00 94.12 294 THR A C 1
ATOM 2327 O O . THR A 1 294 ? -40.158 -2.215 19.853 1.00 94.12 294 THR A O 1
ATOM 2330 N N . ASP A 1 295 ? -40.328 -1.875 17.640 1.00 93.38 295 ASP A N 1
ATOM 2331 C CA . ASP A 1 295 ? -39.195 -0.948 17.586 1.00 93.38 295 ASP A CA 1
ATOM 2332 C C . ASP A 1 295 ? -39.414 0.257 18.516 1.00 93.38 295 ASP A C 1
ATOM 2334 O O . ASP A 1 295 ? -40.526 0.761 18.675 1.00 93.38 295 ASP A O 1
ATOM 2338 N N . GLY A 1 296 ? -38.340 0.704 19.171 1.00 94.81 296 GLY A N 1
ATOM 2339 C CA . GLY A 1 296 ? -38.407 1.749 20.199 1.00 94.81 296 GLY A CA 1
ATOM 2340 C C . GLY A 1 296 ? -38.782 1.250 21.600 1.00 94.81 296 GLY A C 1
ATOM 2341 O O . GLY A 1 296 ? -38.844 2.064 22.524 1.00 94.81 296 GLY A O 1
ATOM 2342 N N . GLN A 1 297 ? -38.978 -0.061 21.787 1.00 96.38 297 GLN A N 1
ATOM 2343 C CA . GLN A 1 297 ? -39.184 -0.658 23.106 1.00 96.38 297 GLN A CA 1
ATOM 2344 C C . GLN A 1 297 ? -37.902 -1.200 23.746 1.00 96.38 297 GLN A C 1
ATOM 2346 O O . GLN A 1 297 ? -37.040 -1.806 23.101 1.00 96.38 297 GLN A O 1
ATOM 2351 N N . CYS A 1 298 ? -37.812 -1.001 25.057 1.00 97.25 298 CYS A N 1
ATOM 2352 C CA . CYS A 1 298 ? -36.715 -1.418 25.914 1.00 97.25 298 CYS A CA 1
ATOM 2353 C C . CYS A 1 298 ? -37.264 -2.139 27.149 1.00 97.25 298 CYS A C 1
ATOM 2355 O O . CYS A 1 298 ? -38.414 -1.935 27.538 1.00 97.25 298 CYS A O 1
ATOM 2357 N N . ALA A 1 299 ? -36.447 -2.989 27.770 1.00 96.19 299 ALA A N 1
ATOM 2358 C CA . ALA A 1 299 ? -36.883 -3.771 28.917 1.00 96.19 299 ALA A CA 1
ATOM 2359 C C . ALA A 1 299 ? -36.474 -3.135 30.246 1.00 96.19 299 ALA A C 1
ATOM 2361 O O . ALA A 1 299 ? -35.306 -2.787 30.450 1.00 96.19 299 ALA A O 1
ATOM 2362 N N . ILE A 1 300 ? -37.421 -3.092 31.178 1.00 95.69 300 ILE A N 1
ATOM 2363 C CA . ILE A 1 300 ? -37.161 -2.846 32.596 1.00 95.69 300 ILE A CA 1
ATOM 2364 C C . ILE A 1 300 ? -37.363 -4.120 33.412 1.00 95.69 300 ILE A C 1
ATOM 2366 O O . ILE A 1 300 ? -38.232 -4.932 33.099 1.00 95.69 300 ILE A O 1
ATOM 2370 N N . SER A 1 301 ? -36.598 -4.269 34.488 1.00 95.38 301 SER A N 1
ATOM 2371 C CA . SER A 1 301 ? -36.861 -5.222 35.563 1.00 95.38 301 SER A CA 1
ATOM 2372 C C . SER A 1 301 ? -37.722 -4.577 36.644 1.00 95.38 301 SER A C 1
ATOM 2374 O O . SER A 1 301 ? -37.465 -3.444 37.059 1.00 95.38 301 SER A O 1
ATOM 2376 N N . VAL A 1 302 ? -38.747 -5.302 37.092 1.00 91.56 302 VAL A N 1
ATOM 2377 C CA . VAL A 1 302 ? -39.662 -4.889 38.158 1.00 91.56 302 VAL A CA 1
ATOM 2378 C C . VAL A 1 302 ? -39.778 -6.022 39.169 1.00 91.56 302 VAL A C 1
ATOM 2380 O O . VAL A 1 302 ? -40.066 -7.167 38.800 1.00 91.56 302 VAL A O 1
ATOM 2383 N N . THR A 1 303 ? -39.587 -5.702 40.447 1.00 88.94 303 THR A N 1
ATOM 2384 C CA . THR A 1 303 ? -39.607 -6.691 41.530 1.00 88.94 303 THR A CA 1
ATOM 2385 C C . THR A 1 303 ? -40.924 -7.452 41.542 1.00 88.94 303 THR A C 1
ATOM 2387 O O . THR A 1 303 ? -42.001 -6.860 41.428 1.00 88.94 303 THR A O 1
ATOM 2390 N N . ASN A 1 304 ? -40.837 -8.778 41.661 1.00 84.12 304 ASN A N 1
ATOM 2391 C CA . ASN A 1 304 ? -41.968 -9.714 41.690 1.00 84.12 304 ASN A CA 1
ATOM 2392 C C . ASN A 1 304 ? -42.852 -9.728 40.426 1.00 84.12 304 ASN A C 1
ATOM 2394 O O . ASN A 1 304 ? -43.871 -10.414 40.404 1.00 84.12 304 ASN A O 1
ATOM 2398 N N . GLN A 1 305 ? -42.481 -9.001 39.366 1.00 86.81 305 GLN A N 1
ATOM 2399 C CA . GLN A 1 305 ? -43.239 -8.926 38.108 1.00 86.81 305 GLN A CA 1
ATOM 2400 C C . GLN A 1 305 ? -42.417 -9.338 36.883 1.00 86.81 305 GLN A C 1
ATOM 2402 O O . GLN A 1 305 ? -42.983 -9.549 35.812 1.00 86.81 305 GLN A O 1
ATOM 2407 N N . GLY A 1 306 ? -41.099 -9.492 37.030 1.00 89.25 306 GLY A N 1
ATOM 2408 C CA . GLY A 1 306 ? -40.210 -9.883 35.942 1.00 89.25 306 GLY A CA 1
ATOM 2409 C C . GLY A 1 306 ? -39.887 -8.718 35.010 1.00 89.25 306 GLY A C 1
ATOM 2410 O O . GLY A 1 306 ? -39.792 -7.569 35.448 1.00 89.25 306 GLY A O 1
ATOM 2411 N N . PHE A 1 307 ? -39.668 -9.014 33.725 1.00 94.00 307 PHE A N 1
ATOM 2412 C CA . PHE A 1 307 ? -39.317 -7.989 32.745 1.00 94.00 307 PHE A CA 1
ATOM 2413 C C . PHE A 1 307 ? -40.558 -7.430 32.060 1.00 94.00 307 PHE A C 1
ATOM 2415 O O . PHE A 1 307 ? -41.449 -8.176 31.652 1.00 94.00 307 PHE A O 1
ATOM 2422 N N . LYS A 1 308 ? -40.588 -6.108 31.896 1.00 92.62 308 LYS A N 1
ATOM 2423 C CA . LYS A 1 308 ? -41.641 -5.395 31.172 1.00 92.62 308 LYS A CA 1
ATOM 2424 C C . LYS A 1 308 ? -41.061 -4.637 29.995 1.00 92.62 308 LYS A C 1
ATOM 2426 O O . LYS A 1 308 ? -39.973 -4.074 30.094 1.00 92.62 308 LYS A O 1
ATOM 2431 N N . SER A 1 309 ? -41.825 -4.605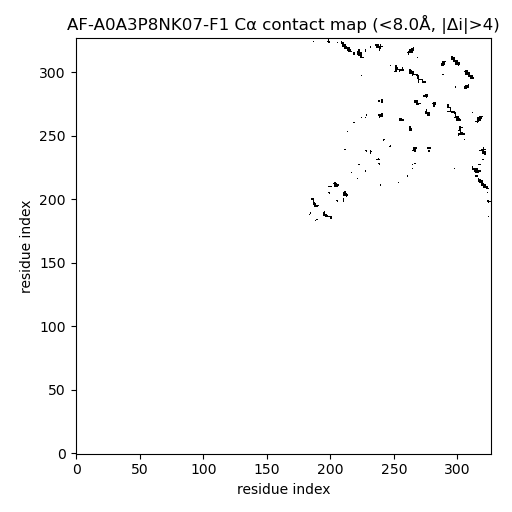 28.911 1.00 94.06 309 SER A N 1
ATOM 2432 C CA . SER A 1 309 ? -41.546 -3.771 27.750 1.00 94.06 309 SER A CA 1
ATOM 2433 C C . SER A 1 309 ? -42.130 -2.376 27.956 1.00 94.06 309 SER A C 1
ATOM 2435 O O . SER A 1 309 ? -43.315 -2.246 28.261 1.00 94.06 309 SER A O 1
ATOM 2437 N N . VAL A 1 310 ? -41.301 -1.348 27.804 1.00 94.00 310 VAL A N 1
ATOM 2438 C CA . VAL A 1 310 ? -41.667 0.070 27.945 1.00 94.00 310 VAL A CA 1
ATOM 2439 C C . VAL A 1 310 ? -40.966 0.901 26.866 1.00 94.00 310 VAL A C 1
ATOM 2441 O O . VAL A 1 310 ? -40.061 0.404 26.186 1.00 94.00 310 VAL A O 1
ATOM 2444 N N . SER A 1 311 ? -41.361 2.163 26.674 1.00 95.94 311 SER A N 1
ATOM 2445 C CA . SER A 1 311 ? -40.696 3.014 25.678 1.00 95.94 311 SER A CA 1
ATOM 2446 C C . SER A 1 311 ? -39.257 3.312 26.103 1.00 95.94 311 SER A C 1
ATOM 2448 O O . SER A 1 311 ? -39.020 3.772 27.218 1.00 95.94 311 SER A O 1
ATOM 2450 N N . CYS A 1 312 ? -38.280 3.141 25.205 1.00 97.25 312 CYS A N 1
ATOM 2451 C CA . CYS A 1 312 ? -36.870 3.455 25.480 1.00 97.25 312 CYS A CA 1
ATOM 2452 C C . CYS A 1 312 ? -36.627 4.923 25.890 1.00 97.25 312 CYS A C 1
ATOM 2454 O O . CYS A 1 312 ? -35.568 5.241 26.445 1.00 97.25 312 CYS A O 1
ATOM 2456 N N . SER A 1 313 ? -37.574 5.821 25.588 1.00 96.75 313 SER A N 1
ATOM 2457 C CA . SER A 1 313 ? -37.530 7.242 25.947 1.00 96.75 313 SER A CA 1
ATOM 2458 C C . SER A 1 313 ? -37.970 7.529 27.384 1.00 96.75 313 SER A C 1
ATOM 2460 O O . SER A 1 313 ? -37.811 8.658 27.842 1.00 96.75 313 SER A O 1
ATOM 2462 N N . GLU A 1 314 ? -38.545 6.553 28.087 1.00 95.25 314 GLU A N 1
ATOM 2463 C CA . GLU A 1 314 ? -38.918 6.714 29.489 1.00 95.25 314 GLU A CA 1
ATOM 2464 C C . GLU A 1 314 ? -37.685 6.899 30.369 1.00 95.25 314 GLU A C 1
ATOM 2466 O O . GLU A 1 314 ? -36.595 6.413 30.070 1.00 95.25 314 GLU A O 1
ATOM 2471 N N . GLN A 1 315 ? -37.852 7.596 31.485 1.00 94.81 315 GLN A N 1
ATOM 2472 C CA . GLN A 1 315 ? -36.794 7.733 32.473 1.00 94.81 315 GLN A CA 1
ATOM 2473 C C . GLN A 1 315 ? -36.997 6.669 33.548 1.00 94.81 315 GLN A C 1
ATOM 2475 O O . GLN A 1 315 ? -38.080 6.556 34.119 1.00 94.81 315 GLN A O 1
ATOM 2480 N N . ASN A 1 316 ? -35.973 5.846 33.765 1.00 94.75 316 ASN A N 1
ATOM 2481 C CA . ASN A 1 316 ? -35.987 4.784 34.764 1.00 94.75 316 ASN A CA 1
ATOM 2482 C C . ASN A 1 316 ? -34.645 4.752 35.513 1.00 94.75 316 ASN A C 1
ATOM 2484 O O . ASN A 1 316 ? -33.659 5.392 35.119 1.00 94.75 316 ASN A O 1
ATOM 2488 N N . ARG A 1 317 ? -34.609 3.980 36.601 1.00 95.56 317 ARG A N 1
ATOM 2489 C CA . ARG A 1 317 ? -33.360 3.551 37.249 1.00 95.56 317 ARG A CA 1
ATOM 2490 C C . ARG A 1 317 ? -32.650 2.541 36.356 1.00 95.56 317 ARG A C 1
ATOM 2492 O O . ARG A 1 317 ? -33.204 2.123 35.342 1.00 95.56 317 ARG A O 1
ATOM 2499 N N . TRP A 1 318 ? -31.427 2.142 36.686 1.00 97.44 318 TRP A N 1
ATOM 2500 C CA . TRP A 1 318 ? -30.701 1.193 35.840 1.00 97.44 318 TRP A CA 1
ATOM 2501 C C . TRP A 1 318 ? -29.717 0.325 36.605 1.00 97.44 318 TRP A C 1
ATOM 2503 O O . TRP A 1 318 ? -29.170 0.720 37.638 1.00 97.44 318 TRP A O 1
ATOM 2513 N N . ILE A 1 319 ? -29.481 -0.869 36.064 1.00 98.06 319 ILE A N 1
ATOM 2514 C CA . ILE A 1 319 ? -28.507 -1.814 36.600 1.00 98.06 319 ILE A CA 1
ATOM 2515 C C . ILE A 1 319 ? -27.393 -1.996 35.580 1.00 98.06 319 ILE A C 1
ATOM 2517 O O . ILE A 1 319 ? -27.624 -2.471 34.466 1.00 98.06 319 ILE A O 1
ATOM 2521 N N . CYS A 1 320 ? -26.173 -1.652 35.984 1.00 98.31 320 CYS A N 1
ATOM 2522 C CA . CYS A 1 320 ? -24.979 -1.965 35.211 1.00 98.31 320 CYS A CA 1
ATOM 2523 C C . CYS A 1 320 ? -24.420 -3.324 35.630 1.00 98.31 320 CYS A C 1
ATOM 2525 O O . CYS A 1 320 ? -24.503 -3.702 36.800 1.00 98.31 320 CYS A O 1
ATOM 2527 N N . LYS A 1 321 ? -23.782 -4.027 34.696 1.00 97.81 321 LYS A N 1
ATOM 2528 C CA . LYS A 1 321 ? -23.064 -5.279 34.923 1.00 97.81 321 LYS A CA 1
ATOM 2529 C C . LYS A 1 321 ? -21.702 -5.249 34.237 1.00 97.81 321 LYS A C 1
ATOM 2531 O O . LYS A 1 321 ? -21.572 -4.823 33.091 1.00 97.81 321 LYS A O 1
ATOM 2536 N N . LYS A 1 322 ? -20.693 -5.789 34.915 1.00 94.69 322 LYS A N 1
ATOM 2537 C CA . LYS A 1 322 ? -19.395 -6.157 34.328 1.00 94.69 322 LYS A CA 1
ATOM 2538 C C . LYS A 1 322 ? -18.925 -7.504 34.858 1.00 94.69 322 LYS A C 1
ATOM 2540 O O . LYS A 1 322 ? -19.505 -8.032 35.803 1.00 94.69 322 LYS A O 1
ATOM 2545 N N . LYS A 1 323 ? -17.905 -8.086 34.230 1.00 92.94 323 LYS A N 1
ATOM 2546 C CA . LYS A 1 323 ? -17.323 -9.357 34.685 1.00 92.94 323 LYS A CA 1
ATOM 2547 C C . LYS A 1 323 ? -16.624 -9.171 36.031 1.00 92.94 323 LYS A C 1
ATOM 2549 O O . LYS A 1 323 ? -15.940 -8.170 36.223 1.00 92.94 323 LYS A O 1
ATOM 2554 N N . ALA A 1 324 ? -16.797 -10.143 36.918 1.00 92.19 324 ALA A N 1
ATOM 2555 C CA . ALA A 1 324 ? -16.039 -10.236 38.157 1.00 92.19 324 ALA A CA 1
ATOM 2556 C C . ALA A 1 324 ? -14.594 -10.684 37.896 1.00 92.19 324 ALA A C 1
ATOM 2558 O O . ALA A 1 324 ? -14.328 -11.394 36.919 1.00 92.19 324 ALA A O 1
ATOM 2559 N N . LEU A 1 325 ? -13.669 -10.288 38.774 1.00 88.12 325 LEU A N 1
ATOM 2560 C CA . LEU A 1 325 ? -12.306 -10.809 38.741 1.00 88.12 325 LEU A CA 1
ATOM 2561 C C . LEU A 1 325 ? -12.328 -12.294 39.125 1.00 88.12 325 LEU A C 1
ATOM 2563 O O . LEU A 1 325 ? -12.926 -12.675 40.130 1.00 88.12 325 LEU A O 1
ATOM 2567 N N . THR A 1 326 ? -11.679 -13.131 38.316 1.00 83.44 326 THR A N 1
ATOM 2568 C CA . THR A 1 326 ? -11.376 -14.515 38.702 1.00 83.44 326 THR A CA 1
ATOM 2569 C C . THR A 1 326 ? -10.119 -14.463 39.560 1.00 83.44 326 THR A C 1
ATOM 2571 O O . THR A 1 326 ? -9.065 -14.092 39.045 1.00 83.44 326 THR A O 1
ATOM 2574 N N . LEU A 1 327 ? -10.271 -14.713 40.861 1.00 72.12 327 LEU A N 1
ATOM 2575 C CA . LEU A 1 327 ? -9.176 -14.702 41.832 1.00 72.12 327 LEU A CA 1
ATOM 2576 C C . LEU A 1 327 ? -8.409 -16.021 41.843 1.00 72.12 327 LEU A C 1
ATOM 2578 O O . LEU A 1 327 ? -9.064 -17.072 41.649 1.00 72.12 327 LEU A O 1
#

Foldseek 3Di:
DDDDDDDDDDDDDDDDDDDDDDDDDDDDDDDDDDDDDDDDPDPVVVVVVVVVVVVVVVVVVVVVVVVVVVVVVVVVVVVVVVVVVVVVVVVVVVVVVVVVVVVVVVVVVVVVVVVVVVVVVVVVVVVVVVVVVVVVVVVVVVVVVVVVVVVVVVVVVVVVVVVVVVVVVVVVVVVVVVVVVVVLCQQFPADPNHTDGDQDGPQWDDDDQKTKHFFDDDQVPFDQLVRQQVVLVVVVWGFADADDVVSQLVQLVSWEAPPDDATAFGQWADDPQFTAGVVGDGDPDCVQEDDGHDHQWGWGHHHPPGIYTDGSRDGHTYMTMDGTDDD